Protein AF-A0AA88YN71-F1 (afdb_monomer)

Structure (mmCIF, N/CA/C/O backbone):
data_AF-A0AA88YN71-F1
#
_entry.id   AF-A0AA88YN71-F1
#
loop_
_atom_site.group_PDB
_atom_site.id
_atom_site.type_symbol
_atom_site.label_atom_id
_atom_site.label_alt_id
_atom_site.label_comp_id
_atom_site.label_asym_id
_atom_site.label_entity_id
_atom_site.label_seq_id
_atom_site.pdbx_PDB_ins_code
_atom_site.Cartn_x
_atom_site.Cartn_y
_atom_site.Cartn_z
_atom_site.occupancy
_atom_site.B_iso_or_equiv
_atom_site.auth_seq_id
_atom_site.auth_comp_id
_atom_site.auth_asym_id
_atom_site.auth_atom_id
_atom_site.pdbx_PDB_model_num
ATOM 1 N N . MET A 1 1 ? 42.965 6.278 -26.953 1.00 40.69 1 MET A N 1
ATOM 2 C CA . MET A 1 1 ? 43.711 6.513 -28.211 1.00 40.69 1 MET A CA 1
ATOM 3 C C . MET A 1 1 ? 43.474 7.948 -28.660 1.00 40.69 1 MET A C 1
ATOM 5 O O . MET A 1 1 ? 42.313 8.346 -28.667 1.00 40.69 1 MET A O 1
ATOM 9 N N . PRO A 1 2 ? 44.513 8.739 -28.978 1.00 43.62 2 PRO A N 1
ATOM 10 C CA . PRO A 1 2 ? 44.326 10.124 -29.395 1.00 43.62 2 PRO A CA 1
ATOM 11 C C . PRO A 1 2 ? 43.715 10.157 -30.803 1.00 43.62 2 PRO A C 1
ATOM 13 O O . PRO A 1 2 ? 44.256 9.577 -31.743 1.00 43.62 2 PRO A O 1
ATOM 16 N N . GLN A 1 3 ? 42.553 10.796 -30.942 1.00 52.88 3 GLN A N 1
ATOM 17 C CA . GLN A 1 3 ? 41.894 11.004 -32.230 1.00 52.88 3 GLN A CA 1
ATOM 18 C C . GLN A 1 3 ? 42.669 12.071 -33.013 1.00 52.88 3 GLN A C 1
ATOM 20 O O . GLN A 1 3 ? 42.567 13.260 -32.715 1.00 52.88 3 GLN A O 1
ATOM 25 N N . THR A 1 4 ? 43.442 11.670 -34.023 1.00 55.94 4 THR A N 1
ATOM 26 C CA . THR A 1 4 ? 43.973 12.620 -35.009 1.00 55.94 4 THR A CA 1
ATOM 27 C C . THR A 1 4 ? 42.796 13.237 -35.760 1.00 55.94 4 THR A C 1
ATOM 29 O O . THR A 1 4 ? 42.076 12.571 -36.508 1.00 55.94 4 THR A O 1
ATOM 32 N N . THR A 1 5 ? 42.550 14.519 -35.496 1.00 58.28 5 THR A N 1
ATOM 33 C CA . THR A 1 5 ? 41.437 15.272 -36.081 1.00 58.28 5 THR A CA 1
ATOM 34 C C . THR A 1 5 ? 41.618 15.400 -37.598 1.00 58.28 5 THR A C 1
ATOM 36 O O . THR A 1 5 ? 42.740 15.519 -38.091 1.00 58.28 5 THR A O 1
ATOM 39 N N . ASN A 1 6 ? 40.514 15.419 -38.359 1.00 58.78 6 ASN A N 1
ATOM 40 C CA . ASN A 1 6 ? 40.512 15.544 -39.831 1.00 58.78 6 ASN A CA 1
ATOM 41 C C . ASN A 1 6 ? 41.376 16.711 -40.361 1.00 58.78 6 ASN A C 1
ATOM 43 O O . ASN A 1 6 ? 41.852 16.673 -41.493 1.00 58.78 6 ASN A O 1
ATOM 47 N N . ARG A 1 7 ? 41.610 17.734 -39.530 1.00 60.38 7 ARG A N 1
ATOM 48 C CA . ARG A 1 7 ? 42.421 18.916 -39.837 1.00 60.38 7 ARG A CA 1
ATOM 49 C C . ARG A 1 7 ? 43.922 18.616 -39.927 1.00 60.38 7 ARG A C 1
ATOM 51 O O . ARG A 1 7 ? 44.617 19.256 -40.707 1.00 60.38 7 ARG A O 1
ATOM 58 N N . GLN A 1 8 ? 44.414 17.649 -39.155 1.00 63.59 8 GLN A N 1
ATOM 59 C CA . GLN A 1 8 ? 45.824 17.250 -39.146 1.00 63.59 8 GLN A CA 1
ATOM 60 C C . GLN A 1 8 ? 46.166 16.461 -40.417 1.00 63.59 8 GLN A C 1
ATOM 62 O O . GLN A 1 8 ? 47.118 16.788 -41.10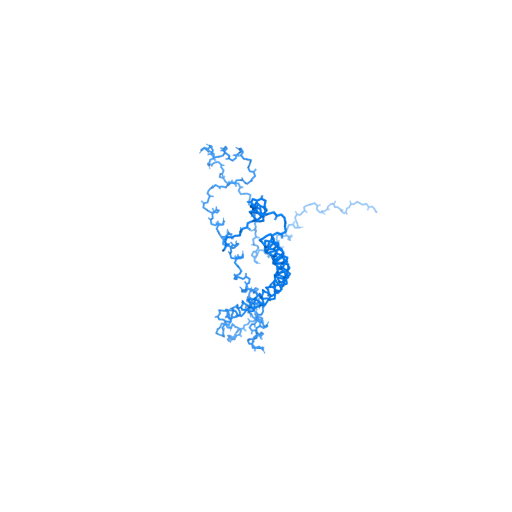7 1.00 63.59 8 GLN A O 1
ATOM 67 N N . VAL A 1 9 ? 45.276 15.556 -40.832 1.00 61.59 9 VAL A N 1
ATOM 68 C CA . VAL A 1 9 ? 45.430 14.780 -42.074 1.00 61.59 9 VAL A CA 1
ATOM 69 C C . VAL A 1 9 ? 45.328 15.654 -43.326 1.00 61.59 9 VAL A C 1
ATOM 71 O O . VAL A 1 9 ? 46.022 15.416 -44.310 1.00 61.59 9 VAL A O 1
ATOM 74 N N . GLN A 1 10 ? 44.467 16.680 -43.308 1.00 62.34 10 GLN A N 1
ATOM 75 C CA . GLN A 1 10 ? 44.412 17.663 -44.393 1.00 62.34 10 GLN A CA 1
ATOM 76 C C . GLN A 1 10 ? 45.705 18.476 -44.481 1.00 62.34 10 GLN A C 1
ATOM 78 O O . GLN A 1 10 ? 46.208 18.659 -45.583 1.00 62.34 10 GLN A O 1
ATOM 83 N N . ARG A 1 11 ? 46.273 18.911 -43.346 1.00 65.50 11 ARG A N 1
ATOM 84 C CA . ARG A 1 11 ? 47.591 19.568 -43.320 1.00 65.50 11 ARG A CA 1
ATOM 85 C C . ARG A 1 11 ? 48.682 18.665 -43.890 1.00 65.50 11 ARG A C 1
ATOM 87 O O . ARG A 1 11 ? 49.457 19.127 -44.718 1.00 65.50 11 ARG A O 1
ATOM 94 N N . ASP A 1 12 ? 48.688 17.388 -43.523 1.00 61.91 12 ASP A N 1
ATOM 95 C CA . ASP A 1 12 ? 49.682 16.431 -44.013 1.00 61.91 12 ASP A CA 1
ATOM 96 C C . ASP A 1 12 ? 49.557 16.211 -45.529 1.00 61.91 12 ASP A C 1
ATOM 98 O O . ASP A 1 12 ? 50.565 16.194 -46.222 1.00 61.91 12 ASP A O 1
ATOM 102 N N . ARG A 1 13 ? 48.336 16.162 -46.082 1.00 61.12 13 ARG A N 1
ATOM 103 C CA . ARG A 1 13 ? 48.085 16.090 -47.539 1.00 61.12 13 ARG A CA 1
ATOM 104 C C . ARG A 1 13 ? 48.665 17.281 -48.323 1.00 61.12 13 ARG A C 1
ATOM 106 O O . ARG A 1 13 ? 49.080 17.095 -49.461 1.00 61.12 13 ARG A O 1
ATOM 113 N N . PHE A 1 14 ? 48.671 18.485 -47.743 1.00 60.97 14 PHE A N 1
ATOM 114 C CA . PHE A 1 14 ? 49.170 19.707 -48.399 1.00 60.97 14 PHE A CA 1
ATOM 115 C C . PHE A 1 14 ? 50.657 19.994 -48.134 1.00 60.97 14 PHE A C 1
ATOM 117 O O . PHE A 1 14 ? 51.257 20.758 -48.882 1.00 60.97 14 PHE A O 1
ATOM 124 N N . ASN A 1 15 ? 51.255 19.371 -47.113 1.00 60.66 15 ASN A N 1
ATOM 125 C CA . ASN A 1 15 ? 52.661 19.563 -46.734 1.00 60.66 15 ASN A CA 1
ATOM 126 C C . ASN A 1 15 ? 53.591 18.421 -47.191 1.00 60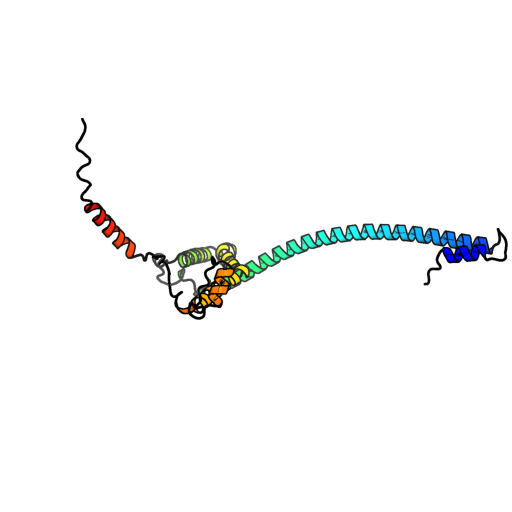.66 15 ASN A C 1
ATOM 128 O O . ASN A 1 15 ? 54.744 18.360 -46.767 1.00 60.66 15 ASN A O 1
ATOM 132 N N . CYS A 1 16 ? 53.120 17.501 -48.038 1.00 57.84 16 CYS A N 1
ATOM 133 C CA . CYS A 1 16 ? 53.959 16.429 -48.571 1.00 57.84 16 CYS A CA 1
ATOM 134 C C . CYS A 1 16 ? 54.779 16.906 -49.780 1.00 57.84 16 CYS A C 1
ATOM 136 O O . CYS A 1 16 ? 54.198 17.438 -50.723 1.00 57.84 16 CYS A O 1
ATOM 138 N N . PRO A 1 17 ? 56.098 16.638 -49.830 1.00 56.16 17 PRO A N 1
ATOM 139 C CA . PRO A 1 17 ? 56.961 17.027 -50.952 1.00 56.16 17 PRO A CA 1
ATOM 140 C C . PRO A 1 17 ? 56.729 16.198 -52.229 1.00 56.16 17 PRO A C 1
ATOM 142 O O . PRO A 1 17 ? 57.459 16.345 -53.204 1.00 56.16 17 PRO A O 1
ATOM 145 N N . ILE A 1 18 ? 55.742 15.299 -52.232 1.00 55.66 18 ILE A N 1
ATOM 146 C CA . ILE A 1 18 ? 55.483 14.346 -53.309 1.00 55.66 18 ILE A CA 1
ATOM 147 C C . ILE A 1 18 ? 54.126 14.698 -53.924 1.00 55.66 18 ILE A C 1
ATOM 149 O O . ILE A 1 18 ? 53.119 14.736 -53.217 1.00 55.66 18 ILE A O 1
ATOM 153 N N . GLY A 1 19 ? 54.123 14.987 -55.227 1.00 57.28 19 GLY A N 1
ATOM 154 C CA . GLY A 1 19 ? 53.005 15.584 -55.961 1.00 57.28 19 GLY A CA 1
ATOM 155 C C . GLY A 1 19 ? 51.671 14.809 -55.953 1.00 57.28 19 GLY A C 1
ATOM 156 O O . GLY A 1 19 ? 51.532 13.741 -55.342 1.00 57.28 19 GLY A O 1
ATOM 157 N N . PRO A 1 20 ? 50.644 15.345 -56.639 1.00 56.91 20 PRO A N 1
ATOM 158 C CA . PRO A 1 20 ? 49.342 14.690 -56.756 1.00 56.91 20 PRO A CA 1
ATOM 159 C C . PRO A 1 20 ? 49.482 13.300 -57.410 1.00 56.91 20 PRO A C 1
ATOM 161 O O . PRO A 1 20 ? 50.161 13.159 -58.420 1.00 56.91 20 PRO A O 1
ATOM 164 N N . GLY A 1 21 ? 48.846 12.270 -56.831 1.00 60.91 21 GLY A N 1
ATOM 165 C CA . GLY A 1 21 ? 48.818 10.902 -57.390 1.00 60.91 21 GLY A CA 1
ATOM 166 C C . GLY A 1 21 ? 49.797 9.885 -56.781 1.00 60.91 21 GLY A C 1
ATOM 167 O O . GLY A 1 21 ? 49.912 8.769 -57.277 1.00 60.91 21 GLY A O 1
ATOM 168 N N . THR A 1 22 ? 50.496 10.232 -55.703 1.00 68.88 22 THR A N 1
ATOM 169 C CA . THR A 1 22 ? 51.480 9.344 -55.062 1.00 68.88 22 THR A CA 1
ATOM 170 C C . THR A 1 22 ? 50.829 8.279 -54.175 1.00 68.88 22 THR A C 1
ATOM 172 O O . THR A 1 22 ? 49.752 8.487 -53.609 1.00 68.88 22 THR A O 1
ATOM 175 N N . VAL A 1 23 ? 51.510 7.139 -53.999 1.00 70.88 23 VAL A N 1
ATOM 176 C CA . VAL A 1 23 ? 51.045 6.020 -53.152 1.00 70.88 23 VAL A CA 1
ATOM 177 C C . VAL A 1 23 ? 50.689 6.503 -51.739 1.00 70.88 23 VAL A C 1
ATOM 179 O O . VAL A 1 23 ? 49.669 6.101 -51.186 1.00 70.88 23 VAL A O 1
ATOM 182 N N . TYR A 1 24 ? 51.453 7.451 -51.192 1.00 73.38 24 TYR A N 1
ATOM 183 C CA . TYR A 1 24 ?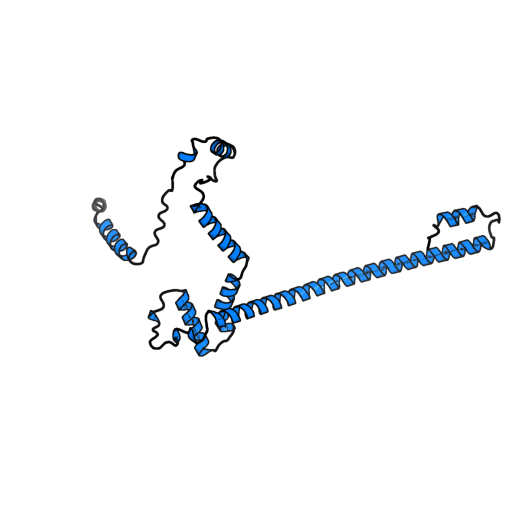 51.180 8.063 -49.891 1.00 73.38 24 TYR A CA 1
ATOM 184 C C . TYR A 1 24 ? 49.824 8.791 -49.836 1.00 73.38 24 TYR A C 1
ATOM 186 O O . TYR A 1 24 ? 49.039 8.565 -48.915 1.00 73.38 24 TYR A O 1
ATOM 194 N N . ASN A 1 25 ? 49.492 9.591 -50.855 1.00 71.31 25 ASN A N 1
ATOM 195 C CA . ASN A 1 25 ? 48.192 10.261 -50.945 1.00 71.31 25 ASN A CA 1
ATOM 196 C C . ASN A 1 25 ? 47.041 9.251 -51.081 1.00 71.31 25 ASN A C 1
ATOM 198 O O . ASN A 1 25 ? 46.009 9.411 -50.432 1.00 71.31 25 ASN A O 1
ATOM 202 N N . SER A 1 26 ? 47.238 8.158 -51.827 1.00 76.06 26 SER A N 1
ATOM 203 C CA . SER A 1 26 ? 46.237 7.085 -51.927 1.00 76.06 26 SER A CA 1
ATOM 204 C C . SER A 1 26 ? 45.997 6.367 -50.588 1.00 76.06 26 SER A C 1
ATOM 206 O O . SER A 1 26 ? 44.855 6.063 -50.241 1.00 76.06 26 SER A O 1
ATOM 208 N N . LEU A 1 27 ? 47.046 6.173 -49.778 1.00 78.88 27 LEU A N 1
ATOM 209 C CA . LEU A 1 27 ? 46.937 5.577 -48.444 1.00 78.88 27 LEU A CA 1
ATOM 210 C C . LEU A 1 27 ? 46.208 6.503 -47.462 1.00 78.88 27 LEU A C 1
ATOM 212 O O . LEU A 1 27 ? 45.353 6.042 -46.699 1.00 78.88 27 LEU A O 1
ATOM 216 N N . LEU A 1 28 ? 46.487 7.810 -47.502 1.00 80.12 28 LEU A N 1
ATOM 217 C CA . LEU A 1 28 ? 45.743 8.797 -46.715 1.00 80.12 28 LEU A CA 1
ATOM 218 C C . LEU A 1 28 ? 44.258 8.832 -47.101 1.00 80.12 28 LEU A C 1
ATOM 220 O O . LEU A 1 28 ? 43.396 8.968 -46.230 1.00 80.12 28 LEU A O 1
ATOM 224 N N . ASP A 1 29 ? 43.939 8.648 -48.376 1.00 82.00 29 ASP A N 1
ATOM 225 C CA . ASP A 1 29 ? 42.562 8.641 -48.878 1.00 82.00 29 ASP A CA 1
ATOM 226 C C . ASP A 1 29 ? 41.790 7.409 -48.426 1.00 82.00 29 ASP A C 1
ATOM 228 O O . ASP A 1 29 ? 40.662 7.531 -47.941 1.00 82.00 29 ASP A O 1
ATOM 232 N N . ILE A 1 30 ? 42.426 6.238 -48.488 1.00 85.19 30 ILE A N 1
ATOM 233 C CA . ILE A 1 30 ? 41.886 4.986 -47.947 1.00 85.19 30 ILE A CA 1
ATOM 234 C C . ILE A 1 30 ? 41.686 5.104 -46.430 1.00 85.19 30 ILE A C 1
ATOM 236 O O . ILE A 1 30 ? 40.640 4.704 -45.908 1.00 85.19 30 ILE A O 1
ATOM 240 N N . SER A 1 31 ? 42.637 5.708 -45.711 1.00 84.31 31 SER A N 1
ATOM 241 C CA . SER A 1 31 ? 42.526 5.961 -44.268 1.00 84.31 31 SER A CA 1
ATOM 242 C C . SER A 1 31 ? 41.356 6.895 -43.940 1.00 84.31 31 SER A C 1
ATOM 244 O O . SER A 1 31 ? 40.564 6.619 -43.034 1.00 84.31 31 SER A O 1
ATOM 246 N N . ASN A 1 32 ? 41.198 7.982 -44.696 1.00 84.06 32 ASN A N 1
ATOM 247 C CA . ASN A 1 32 ? 40.103 8.936 -44.527 1.00 84.06 32 ASN A CA 1
ATOM 248 C C . ASN A 1 32 ? 38.745 8.317 -44.871 1.00 84.06 32 ASN A C 1
ATOM 250 O O . ASN A 1 32 ? 37.773 8.527 -44.145 1.00 84.06 32 ASN A O 1
ATOM 254 N N . ALA A 1 33 ? 38.666 7.528 -45.944 1.00 86.06 33 ALA A N 1
ATOM 255 C CA . ALA A 1 33 ? 37.456 6.806 -46.317 1.00 86.06 33 ALA A CA 1
ATOM 256 C C . ALA A 1 33 ? 37.058 5.789 -45.237 1.00 86.06 33 ALA A C 1
ATOM 258 O O . ALA A 1 33 ? 35.894 5.740 -44.838 1.00 86.06 33 ALA A O 1
ATOM 259 N N . THR A 1 34 ? 38.023 5.037 -44.702 1.00 88.62 34 THR A N 1
ATOM 260 C CA . THR A 1 34 ? 37.795 4.079 -43.609 1.00 88.62 34 THR A CA 1
ATOM 261 C C . THR A 1 34 ? 37.330 4.783 -42.335 1.00 88.62 34 THR A C 1
ATOM 263 O O . THR A 1 34 ? 36.350 4.356 -41.726 1.00 88.62 34 THR A O 1
ATOM 266 N N . ARG A 1 35 ? 37.947 5.917 -41.969 1.00 85.25 35 ARG A N 1
ATOM 267 C CA . ARG A 1 35 ? 37.503 6.739 -40.830 1.00 85.25 35 ARG A CA 1
ATOM 268 C C . ARG A 1 35 ? 36.078 7.253 -41.005 1.00 85.25 35 ARG A C 1
ATOM 270 O O . ARG A 1 35 ? 35.283 7.132 -40.079 1.00 85.25 35 ARG A O 1
ATOM 277 N N . LYS A 1 36 ? 35.728 7.765 -42.190 1.00 85.56 36 LYS A N 1
ATOM 278 C CA . LYS A 1 36 ? 34.362 8.225 -42.492 1.00 85.56 36 LYS A CA 1
ATOM 279 C C . LYS A 1 36 ? 33.334 7.095 -42.367 1.00 85.56 36 LYS A C 1
ATOM 281 O O . LYS A 1 36 ? 32.290 7.294 -41.747 1.00 85.56 36 LYS A O 1
ATOM 286 N N . ARG A 1 37 ? 33.640 5.897 -42.881 1.00 86.06 37 ARG A N 1
ATOM 287 C CA . ARG A 1 37 ? 32.775 4.712 -42.715 1.00 86.06 37 ARG A CA 1
ATOM 288 C C . ARG A 1 37 ? 32.621 4.329 -41.242 1.00 86.06 37 ARG A C 1
ATOM 290 O O . ARG A 1 37 ? 31.502 4.121 -40.789 1.00 86.06 37 ARG A O 1
ATOM 297 N N . ALA A 1 38 ? 33.713 4.312 -40.477 1.00 90.19 38 ALA A N 1
ATOM 298 C CA . ALA A 1 38 ? 33.670 4.013 -39.046 1.00 90.19 38 ALA A CA 1
ATOM 299 C C . ALA A 1 38 ? 32.820 5.031 -38.265 1.00 90.19 38 ALA A C 1
ATOM 301 O O . ALA A 1 38 ? 32.015 4.641 -37.425 1.00 90.19 38 ALA A O 1
ATOM 302 N N . THR A 1 39 ? 32.923 6.329 -38.578 1.00 89.94 39 THR A N 1
ATOM 303 C CA . THR A 1 39 ? 32.064 7.347 -37.948 1.00 89.94 39 THR A CA 1
ATOM 304 C C . THR A 1 39 ? 30.589 7.152 -38.286 1.00 89.94 39 THR A C 1
ATOM 306 O O . THR A 1 39 ? 29.748 7.271 -37.402 1.00 89.94 39 THR A O 1
ATOM 309 N N . GLN A 1 40 ? 30.262 6.796 -39.533 1.00 90.88 40 GLN A N 1
ATOM 310 C CA . GLN A 1 40 ? 28.880 6.516 -39.938 1.00 90.88 40 GLN A CA 1
ATOM 311 C C . GLN A 1 40 ? 28.310 5.300 -39.201 1.00 90.88 40 GLN A C 1
ATOM 313 O O . GLN A 1 40 ? 27.191 5.364 -38.700 1.00 90.88 40 GLN A O 1
ATOM 318 N N . ILE A 1 41 ? 29.092 4.224 -39.073 1.00 92.75 41 ILE A N 1
ATOM 319 C CA . ILE A 1 41 ? 28.698 3.037 -38.304 1.00 92.75 41 ILE A CA 1
ATOM 320 C C . ILE A 1 41 ? 28.469 3.406 -36.834 1.00 92.75 41 ILE A C 1
ATOM 322 O O . ILE A 1 41 ? 27.434 3.052 -36.278 1.00 92.75 41 ILE A O 1
ATOM 326 N N . ASN A 1 42 ? 29.366 4.187 -36.226 1.00 93.38 42 ASN A N 1
ATOM 327 C CA . ASN A 1 42 ? 29.197 4.643 -34.846 1.00 93.38 42 ASN A CA 1
ATOM 328 C C . ASN A 1 42 ? 27.909 5.456 -34.656 1.00 93.38 42 ASN A C 1
ATOM 330 O O . ASN A 1 42 ? 27.218 5.260 -33.663 1.00 93.38 42 ASN A O 1
ATOM 334 N N . HIS A 1 43 ? 27.553 6.335 -35.597 1.00 93.50 43 HIS A N 1
ATOM 335 C CA . HIS A 1 43 ? 26.290 7.076 -35.527 1.00 93.50 43 HIS A CA 1
ATOM 336 C C . HIS A 1 43 ? 25.070 6.150 -35.595 1.00 93.50 43 HIS A C 1
ATOM 338 O O . HIS A 1 43 ? 24.161 6.285 -34.778 1.00 93.50 43 HIS A O 1
ATOM 344 N N . LEU A 1 44 ? 25.076 5.166 -36.499 1.00 94.25 44 LEU A N 1
ATOM 345 C CA . LEU A 1 44 ? 23.994 4.181 -36.596 1.00 94.25 44 LEU A CA 1
ATOM 346 C C . LEU A 1 44 ? 23.854 3.346 -35.315 1.00 94.25 44 LEU A C 1
ATOM 348 O O . LEU A 1 44 ? 22.736 3.076 -34.877 1.00 94.25 44 LEU A O 1
ATOM 352 N N . GLU A 1 45 ? 24.971 2.956 -34.701 1.00 93.62 45 GLU A N 1
ATOM 353 C CA . GLU A 1 45 ? 24.966 2.232 -33.426 1.00 93.62 45 GLU A CA 1
ATOM 354 C C . GLU A 1 45 ? 24.462 3.105 -32.272 1.00 93.62 45 GLU A C 1
ATOM 356 O O . GLU A 1 45 ? 23.650 2.653 -31.465 1.00 93.62 45 GLU A O 1
ATOM 361 N N . VAL A 1 46 ? 24.845 4.384 -32.223 1.00 95.56 46 VAL A N 1
ATOM 362 C CA . VAL A 1 46 ? 24.311 5.332 -31.234 1.00 95.56 46 VAL A CA 1
ATOM 363 C C . VAL A 1 46 ? 22.793 5.473 -31.377 1.00 95.56 46 VAL A C 1
ATOM 365 O O . VAL 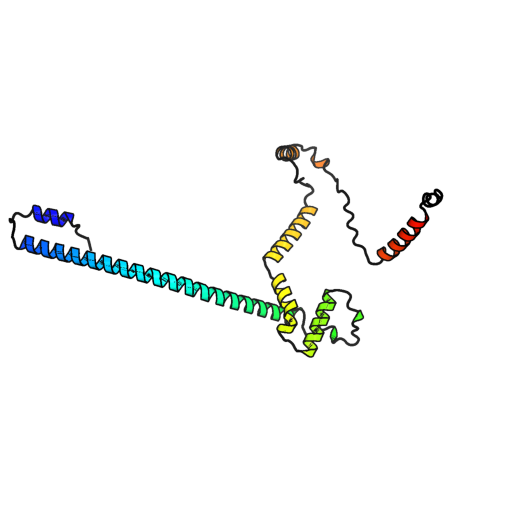A 1 46 ? 22.081 5.390 -30.375 1.00 95.56 46 VAL A O 1
ATOM 368 N N . ASP A 1 47 ? 22.272 5.603 -32.597 1.00 94.38 47 ASP A N 1
ATOM 369 C CA . ASP A 1 47 ? 20.828 5.703 -32.840 1.00 94.38 47 ASP A CA 1
ATOM 370 C C . ASP A 1 47 ? 20.078 4.425 -32.432 1.00 94.38 47 ASP A C 1
ATOM 372 O O . ASP A 1 47 ? 18.976 4.485 -31.871 1.00 94.38 47 ASP A O 1
ATOM 376 N N . ARG A 1 48 ? 20.670 3.247 -32.679 1.00 95.44 48 ARG A N 1
ATOM 377 C CA . ARG A 1 48 ? 20.133 1.956 -32.215 1.00 95.44 48 ARG A CA 1
ATOM 378 C C . ARG A 1 48 ? 20.092 1.895 -30.692 1.00 95.44 48 ARG A C 1
ATOM 380 O O . ARG A 1 48 ? 19.044 1.571 -30.132 1.00 95.44 48 ARG A O 1
ATOM 387 N N . MET A 1 49 ? 21.181 2.274 -30.028 1.00 95.31 49 MET A N 1
ATOM 388 C CA . MET A 1 49 ? 21.261 2.310 -28.567 1.00 95.31 49 MET A CA 1
ATOM 389 C C . MET A 1 49 ? 20.248 3.284 -27.962 1.00 95.31 49 MET A C 1
ATOM 391 O O . MET A 1 49 ? 19.586 2.949 -26.983 1.00 95.31 49 MET A O 1
ATOM 395 N N . GLN A 1 50 ? 20.032 4.451 -28.573 1.00 95.75 50 GLN A N 1
ATOM 396 C CA . GLN A 1 50 ? 18.998 5.389 -28.128 1.00 95.75 50 GLN A CA 1
ATOM 397 C C . GLN A 1 50 ? 17.588 4.793 -28.230 1.00 95.75 50 GLN A C 1
ATOM 399 O O . GLN A 1 50 ? 16.777 4.966 -27.318 1.00 95.75 50 GLN A O 1
ATOM 404 N N . LYS A 1 51 ? 17.274 4.080 -29.320 1.00 96.38 51 LYS A N 1
ATOM 405 C CA . LYS A 1 51 ? 15.977 3.398 -29.472 1.00 96.38 51 LYS A CA 1
ATOM 406 C C . LYS A 1 51 ? 15.799 2.295 -28.429 1.00 96.38 51 LYS A C 1
ATOM 408 O O . LYS A 1 51 ? 14.730 2.212 -27.824 1.00 96.38 51 LYS A O 1
ATOM 413 N N . LEU A 1 52 ? 16.837 1.494 -28.185 1.00 96.50 52 LEU A N 1
ATOM 414 C CA . LEU A 1 52 ? 16.822 0.456 -27.153 1.00 96.50 52 LEU A CA 1
ATOM 415 C C . LEU A 1 52 ? 16.623 1.050 -25.757 1.00 96.50 52 LEU A C 1
ATOM 417 O O . LEU A 1 52 ? 15.746 0.587 -25.030 1.00 96.50 52 LEU A O 1
ATOM 421 N N . ASN A 1 53 ? 17.336 2.126 -25.419 1.00 96.62 53 ASN A N 1
ATOM 422 C CA . ASN A 1 53 ? 17.175 2.821 -24.142 1.00 96.62 53 ASN A CA 1
ATOM 423 C C . ASN A 1 53 ? 15.743 3.335 -23.953 1.00 96.62 53 ASN A C 1
ATOM 425 O O . ASN A 1 53 ? 15.150 3.106 -22.904 1.00 96.62 53 ASN A O 1
ATOM 429 N N . LYS A 1 54 ? 15.126 3.926 -24.987 1.00 97.00 54 LYS A N 1
ATOM 430 C CA . LYS A 1 54 ? 13.715 4.359 -24.924 1.00 97.00 54 LYS A CA 1
ATOM 431 C C . LYS A 1 54 ? 12.755 3.198 -24.638 1.00 97.00 54 LYS A C 1
ATOM 433 O O . LYS A 1 54 ? 11.802 3.359 -23.875 1.00 97.00 54 LYS A O 1
ATOM 438 N N . ILE A 1 55 ? 12.984 2.030 -25.242 1.00 96.88 55 ILE A N 1
ATOM 439 C CA . ILE A 1 55 ? 12.171 0.827 -24.990 1.00 96.88 55 ILE A CA 1
ATOM 440 C C . ILE A 1 55 ? 12.406 0.311 -23.566 1.00 96.88 55 ILE A C 1
ATOM 442 O O . ILE A 1 55 ? 11.444 -0.003 -22.863 1.00 96.88 55 ILE A O 1
ATOM 446 N N . MET A 1 56 ? 13.662 0.266 -23.120 1.00 96.69 56 MET A N 1
ATOM 447 C CA . MET A 1 56 ? 14.019 -0.135 -21.760 1.00 96.69 56 MET A CA 1
ATOM 448 C C . MET A 1 56 ? 13.378 0.771 -20.712 1.00 96.69 56 MET A C 1
ATOM 450 O O . MET A 1 56 ? 12.755 0.260 -19.787 1.00 96.69 56 MET A O 1
ATOM 454 N N . GLU A 1 57 ? 13.446 2.092 -20.880 1.00 97.00 57 GLU A N 1
ATOM 455 C CA . GLU A 1 57 ? 12.803 3.054 -19.981 1.00 97.00 57 GLU A CA 1
ATOM 456 C C . GLU A 1 57 ? 11.287 2.849 -19.924 1.00 97.00 57 GLU A C 1
ATOM 458 O O . GLU A 1 57 ? 10.691 2.867 -18.846 1.00 97.00 57 GLU A O 1
ATOM 463 N N . ARG A 1 58 ? 10.639 2.614 -21.073 1.00 96.94 58 ARG A N 1
ATOM 464 C CA . ARG A 1 58 ? 9.196 2.342 -21.119 1.00 96.94 58 ARG A CA 1
ATOM 465 C C . ARG A 1 58 ? 8.841 1.066 -20.354 1.00 96.94 58 ARG A C 1
ATOM 467 O O . ARG A 1 58 ? 7.891 1.076 -19.569 1.00 96.94 58 ARG A O 1
ATOM 474 N N . ASN A 1 59 ? 9.611 -0.003 -20.546 1.00 97.25 59 ASN A N 1
ATOM 475 C CA . ASN A 1 59 ? 9.430 -1.261 -19.823 1.00 97.25 59 ASN A CA 1
ATOM 476 C C . ASN A 1 59 ? 9.706 -1.098 -18.327 1.00 97.25 59 ASN A C 1
ATOM 478 O O . ASN A 1 59 ? 8.967 -1.635 -17.506 1.00 97.25 59 ASN A O 1
ATOM 482 N N . GLN A 1 60 ? 10.728 -0.326 -17.960 1.00 96.88 60 GLN A N 1
ATOM 483 C CA . GLN A 1 60 ? 11.047 -0.029 -16.572 1.00 96.88 60 GLN A CA 1
ATOM 484 C C . GLN A 1 60 ? 9.887 0.699 -15.887 1.00 96.88 60 GLN A C 1
ATOM 486 O O . GLN A 1 60 ? 9.420 0.229 -14.853 1.00 96.88 60 GLN A O 1
ATOM 491 N N . ARG A 1 61 ? 9.344 1.762 -16.496 1.00 96.62 61 ARG A N 1
ATOM 492 C CA . ARG A 1 61 ? 8.186 2.499 -15.955 1.00 96.62 61 ARG A CA 1
ATOM 493 C C . ARG A 1 61 ? 6.959 1.603 -15.785 1.00 96.62 61 ARG A C 1
ATOM 495 O O . ARG A 1 61 ? 6.265 1.679 -14.774 1.00 96.62 61 ARG A O 1
ATOM 502 N N . TYR A 1 62 ? 6.690 0.735 -16.761 1.00 97.06 62 TYR A N 1
ATOM 503 C CA . TYR A 1 62 ? 5.580 -0.215 -16.678 1.00 97.06 62 TYR A CA 1
ATOM 504 C C . TYR A 1 62 ? 5.778 -1.236 -15.547 1.00 97.06 62 TYR A C 1
ATOM 506 O O . TYR A 1 62 ? 4.868 -1.486 -14.755 1.00 97.06 62 TYR A O 1
ATOM 514 N N . ASN A 1 63 ? 6.990 -1.776 -15.419 1.00 97.31 63 ASN A N 1
ATOM 515 C CA . ASN A 1 63 ? 7.338 -2.708 -14.352 1.00 97.31 63 ASN A CA 1
ATOM 516 C C . ASN A 1 63 ? 7.277 -2.047 -12.972 1.00 97.31 63 ASN A C 1
ATOM 518 O O . ASN A 1 63 ? 6.778 -2.657 -12.030 1.00 97.31 63 ASN A O 1
ATOM 522 N N . GLU A 1 64 ? 7.741 -0.806 -12.840 1.00 97.56 64 GLU A N 1
ATOM 523 C CA . GLU A 1 64 ? 7.624 -0.013 -11.613 1.00 97.56 64 GLU A CA 1
ATOM 524 C C . GLU A 1 64 ? 6.161 0.210 -11.235 1.00 97.56 64 GLU A C 1
ATOM 526 O O . GLU A 1 64 ? 5.791 -0.013 -10.085 1.00 97.56 64 GLU A O 1
ATOM 531 N N . TYR A 1 65 ? 5.303 0.552 -12.200 1.00 96.94 65 TYR A N 1
ATOM 532 C CA . TYR A 1 65 ? 3.866 0.689 -11.966 1.00 96.94 65 TYR A CA 1
ATOM 533 C C . TYR A 1 65 ? 3.244 -0.606 -11.418 1.00 96.94 65 TYR A C 1
ATOM 535 O O . TYR A 1 65 ? 2.547 -0.579 -10.399 1.00 96.94 65 TYR A O 1
ATOM 543 N N . ILE A 1 66 ? 3.528 -1.754 -12.043 1.00 97.06 66 ILE A N 1
ATOM 544 C CA . ILE A 1 66 ? 3.027 -3.053 -11.567 1.00 97.06 66 ILE A CA 1
ATOM 545 C C . ILE A 1 66 ? 3.571 -3.362 -10.172 1.00 97.06 66 ILE A C 1
ATOM 547 O O . ILE A 1 66 ? 2.800 -3.724 -9.280 1.00 97.06 66 ILE A O 1
ATOM 551 N N . ARG A 1 67 ? 4.883 -3.207 -9.965 1.00 96.94 67 ARG A N 1
ATOM 552 C CA . ARG A 1 67 ? 5.537 -3.471 -8.677 1.00 96.94 67 ARG A CA 1
ATOM 553 C C . ARG A 1 67 ? 4.944 -2.613 -7.569 1.00 96.94 67 ARG A C 1
ATOM 555 O O . ARG A 1 67 ? 4.620 -3.152 -6.517 1.00 96.94 67 ARG A O 1
ATOM 562 N N . ASN A 1 68 ? 4.732 -1.323 -7.815 1.00 97.12 68 ASN A N 1
ATOM 563 C CA . ASN A 1 68 ? 4.121 -0.413 -6.850 1.00 97.12 68 ASN A CA 1
ATOM 564 C C . ASN A 1 68 ? 2.687 -0.832 -6.524 1.00 97.12 68 ASN A C 1
ATOM 566 O O . ASN A 1 68 ? 2.327 -0.914 -5.354 1.00 97.12 68 ASN A O 1
ATOM 570 N N . ARG A 1 69 ? 1.891 -1.217 -7.527 1.00 96.75 69 ARG A N 1
ATOM 571 C CA . ARG A 1 69 ? 0.521 -1.698 -7.303 1.00 96.75 69 ARG A CA 1
ATOM 572 C C . ARG A 1 69 ? 0.476 -2.985 -6.475 1.00 96.75 69 ARG A C 1
ATOM 574 O O . ARG A 1 69 ? -0.383 -3.134 -5.603 1.00 96.75 69 ARG A O 1
ATOM 581 N N . VAL A 1 70 ? 1.387 -3.922 -6.740 1.00 97.06 70 VAL A N 1
ATOM 582 C CA . VAL A 1 70 ? 1.523 -5.153 -5.948 1.00 97.06 70 VAL A CA 1
ATOM 583 C C . VAL A 1 70 ? 1.956 -4.811 -4.525 1.00 97.06 70 VAL A C 1
ATOM 585 O O . VAL A 1 70 ? 1.313 -5.262 -3.579 1.00 97.06 70 VAL A O 1
ATOM 588 N N . LYS A 1 71 ? 2.972 -3.956 -4.374 1.00 97.19 71 LYS A N 1
ATOM 589 C CA . LYS A 1 71 ? 3.481 -3.491 -3.083 1.00 97.19 71 LYS A CA 1
ATOM 590 C C . LYS A 1 71 ? 2.372 -2.856 -2.244 1.00 97.19 71 LYS A C 1
ATOM 592 O O . LYS A 1 71 ? 2.112 -3.339 -1.147 1.00 97.19 71 LYS A O 1
ATOM 597 N N . GLU A 1 72 ? 1.622 -1.900 -2.787 1.00 95.94 72 GLU A N 1
ATOM 598 C CA . GLU A 1 72 ? 0.490 -1.270 -2.096 1.00 95.94 72 GLU A CA 1
ATOM 599 C C . GLU A 1 72 ? -0.566 -2.287 -1.643 1.00 95.94 72 GLU A C 1
ATOM 601 O O . GLU A 1 72 ? -1.091 -2.202 -0.531 1.00 95.94 72 GLU A O 1
ATOM 606 N N . LYS A 1 73 ? -0.898 -3.270 -2.492 1.00 96.38 73 LYS A N 1
ATOM 607 C CA . LYS A 1 73 ? -1.862 -4.322 -2.139 1.00 96.38 73 LYS A CA 1
ATOM 608 C C . LYS A 1 73 ? -1.334 -5.192 -0.997 1.00 96.38 73 LYS A C 1
ATOM 610 O O . LYS A 1 73 ? -2.088 -5.509 -0.075 1.00 96.38 73 LYS A O 1
ATOM 615 N N . THR A 1 74 ? -0.056 -5.563 -1.045 1.00 96.00 74 THR A N 1
ATOM 616 C CA . 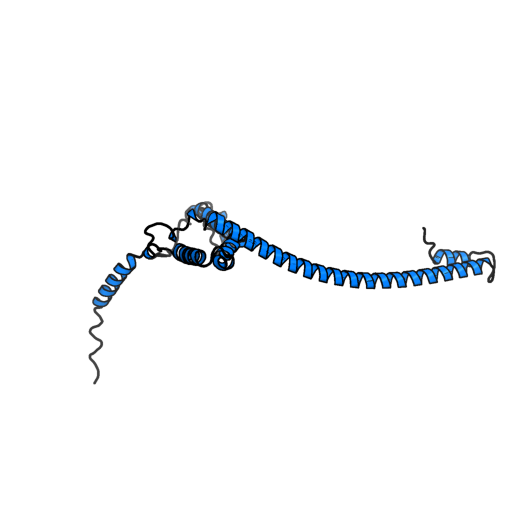THR A 1 74 ? 0.583 -6.358 0.012 1.00 96.00 74 THR A CA 1
ATOM 617 C C . THR A 1 74 ? 0.693 -5.584 1.321 1.00 96.00 74 THR A C 1
ATOM 619 O O . THR A 1 74 ? 0.356 -6.129 2.367 1.00 96.00 74 THR A O 1
ATOM 622 N N . GLU A 1 75 ? 1.055 -4.302 1.275 1.00 94.75 75 GLU A N 1
ATOM 623 C CA . GLU A 1 75 ? 1.142 -3.425 2.444 1.00 94.75 75 GLU A CA 1
ATOM 624 C C . GLU A 1 75 ? -0.223 -3.246 3.107 1.00 94.75 75 GLU A C 1
ATOM 626 O O . GLU A 1 75 ? -0.333 -3.417 4.321 1.00 94.75 75 GLU A O 1
ATOM 631 N N . LYS A 1 76 ? -1.281 -3.002 2.320 1.00 92.50 76 LYS A N 1
ATOM 632 C CA . LYS A 1 76 ? -2.663 -2.936 2.826 1.00 92.50 76 LYS A CA 1
ATOM 633 C C . LYS A 1 76 ? -3.078 -4.247 3.491 1.00 92.50 76 LYS A C 1
ATOM 635 O O . LYS A 1 76 ? -3.564 -4.233 4.618 1.00 92.50 76 LYS A O 1
ATOM 640 N N . SER A 1 77 ? -2.830 -5.386 2.841 1.00 93.88 77 SER A N 1
ATOM 641 C CA . SER A 1 77 ? -3.150 -6.702 3.411 1.00 93.88 77 SER A CA 1
ATOM 642 C C . SER A 1 77 ? -2.381 -6.975 4.707 1.00 93.88 77 SER A C 1
ATOM 644 O O . SER A 1 77 ? -2.931 -7.519 5.663 1.00 93.88 77 SER A O 1
ATOM 646 N N . LEU A 1 78 ? -1.107 -6.589 4.760 1.00 94.94 78 LEU A N 1
ATOM 647 C CA . LEU A 1 78 ? -0.258 -6.751 5.934 1.00 94.94 78 LEU A CA 1
ATOM 648 C C . LEU A 1 78 ? -0.719 -5.837 7.077 1.00 94.94 78 LEU A C 1
ATOM 650 O O . LEU A 1 78 ? -0.764 -6.263 8.231 1.00 94.94 78 LEU A O 1
ATOM 654 N N . GLN A 1 79 ? -1.119 -4.604 6.766 1.00 93.12 79 GLN A N 1
ATOM 655 C CA . GLN A 1 79 ? -1.693 -3.671 7.731 1.00 93.12 79 GLN A CA 1
ATOM 656 C C . GLN A 1 79 ? -3.012 -4.199 8.312 1.00 93.12 79 GLN A C 1
ATOM 658 O O . GLN A 1 79 ? -3.204 -4.145 9.527 1.00 93.12 79 GLN A O 1
ATOM 663 N N . GLU A 1 80 ? -3.889 -4.755 7.472 1.00 92.62 80 GLU A N 1
ATOM 664 C CA . GLU A 1 80 ? -5.129 -5.408 7.903 1.00 92.62 80 GLU A CA 1
ATOM 665 C C . GLU A 1 80 ? -4.861 -6.607 8.816 1.00 92.62 80 GLU A C 1
ATOM 667 O O . GLU A 1 80 ? -5.501 -6.726 9.859 1.00 92.62 80 GLU A O 1
ATOM 672 N N . LEU A 1 81 ? -3.891 -7.463 8.475 1.00 93.19 81 LEU A N 1
ATOM 673 C CA . LEU A 1 81 ? -3.512 -8.616 9.300 1.00 93.19 81 LEU A CA 1
ATOM 674 C C . LEU A 1 81 ? -2.941 -8.195 10.656 1.00 93.19 81 LEU A C 1
ATOM 676 O O . LEU A 1 81 ? -3.370 -8.710 11.686 1.00 93.19 81 LEU A O 1
ATOM 680 N N . LYS A 1 82 ? -2.030 -7.216 10.682 1.00 93.25 82 LYS A N 1
ATOM 681 C CA . LYS A 1 82 ? -1.488 -6.672 11.938 1.00 93.25 82 LYS A CA 1
ATOM 682 C C . LYS A 1 82 ? -2.584 -6.056 12.804 1.00 93.25 82 LYS A C 1
ATOM 684 O O . LYS A 1 82 ? -2.599 -6.249 14.017 1.00 93.25 82 LYS A O 1
ATOM 689 N N . ALA A 1 83 ? -3.503 -5.308 12.197 1.00 91.56 83 ALA A N 1
ATOM 690 C CA . ALA A 1 83 ? -4.633 -4.725 12.909 1.00 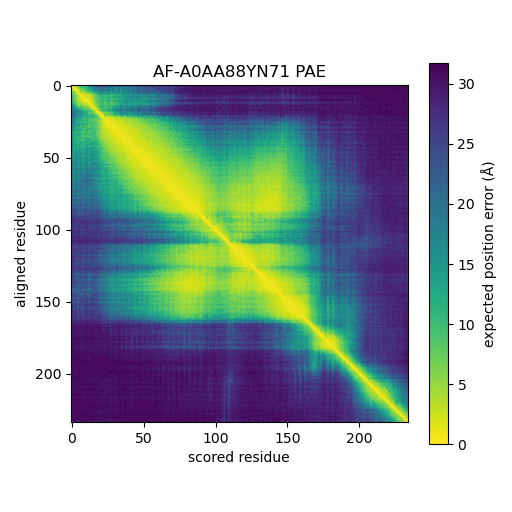91.56 83 ALA A CA 1
ATOM 691 C C . ALA A 1 83 ? -5.577 -5.806 13.454 1.00 91.56 83 ALA A C 1
ATOM 693 O O . ALA A 1 83 ? -6.006 -5.706 14.599 1.00 91.56 83 ALA A O 1
ATOM 694 N N . PHE A 1 84 ? -5.849 -6.854 12.676 1.00 92.69 84 PHE A N 1
ATOM 695 C CA . PHE A 1 84 ? -6.646 -7.998 13.111 1.00 92.69 84 PHE A CA 1
ATOM 696 C C . PHE A 1 84 ? -6.015 -8.714 14.307 1.00 92.69 84 PHE A C 1
ATOM 698 O O . PHE A 1 84 ? -6.680 -8.892 15.324 1.00 92.69 84 PHE A O 1
ATOM 705 N N . GLN A 1 85 ? -4.718 -9.022 14.236 1.00 91.69 85 GLN A N 1
ATOM 706 C CA . GLN A 1 85 ? -3.982 -9.639 15.339 1.00 91.69 85 GLN A CA 1
ATOM 707 C C . GLN A 1 85 ? -4.042 -8.787 16.616 1.00 91.69 85 GLN A C 1
ATOM 709 O O . GLN A 1 85 ? -4.277 -9.314 17.700 1.00 91.69 85 GLN A O 1
ATOM 714 N N . LYS A 1 86 ? -3.897 -7.459 16.500 1.00 90.94 86 LYS A N 1
ATOM 715 C CA . LYS A 1 86 ? -4.052 -6.545 17.644 1.00 90.94 86 LYS A CA 1
ATOM 716 C C . LYS A 1 86 ? -5.463 -6.571 18.227 1.00 90.94 86 LYS A C 1
ATOM 718 O O . LYS A 1 86 ? -5.610 -6.609 19.441 1.00 90.94 86 LYS A O 1
ATOM 723 N N . VAL A 1 87 ? -6.496 -6.554 17.384 1.00 89.62 87 VAL A N 1
ATOM 724 C CA . VAL A 1 87 ? -7.899 -6.596 17.832 1.00 89.62 87 VAL A CA 1
ATOM 725 C C . VAL A 1 87 ? -8.183 -7.883 18.611 1.00 89.62 87 VAL A C 1
ATOM 727 O O . VAL A 1 87 ? -8.786 -7.812 19.679 1.00 89.62 87 VAL A O 1
ATOM 730 N N . LEU A 1 88 ? -7.698 -9.030 18.128 1.00 88.38 88 LEU A N 1
ATOM 731 C CA . LEU A 1 88 ? -7.835 -10.309 18.828 1.00 88.38 88 LEU A CA 1
ATOM 732 C C . LEU A 1 88 ? -7.081 -10.320 20.163 1.00 88.38 88 LEU A C 1
ATOM 734 O O . LEU A 1 88 ? -7.649 -10.684 21.186 1.00 88.38 88 LEU A O 1
ATOM 738 N N . ASN A 1 89 ? -5.823 -9.875 20.169 1.00 86.94 89 ASN A N 1
ATOM 739 C CA . ASN A 1 89 ? -4.967 -9.962 21.352 1.00 86.94 89 ASN A CA 1
ATOM 740 C C . ASN A 1 89 ? -5.317 -8.942 22.448 1.00 86.94 89 ASN A C 1
ATOM 742 O O . ASN A 1 89 ? -5.101 -9.219 23.626 1.00 86.94 89 ASN A O 1
ATOM 746 N N . GLU A 1 90 ? -5.805 -7.757 22.084 1.00 84.50 90 GLU A N 1
ATOM 747 C CA . GLU A 1 90 ? -6.082 -6.678 23.041 1.00 84.50 90 GLU A CA 1
ATOM 748 C C . GLU A 1 90 ? -7.564 -6.626 23.438 1.00 84.50 90 GLU A C 1
ATOM 750 O O . GLU A 1 90 ? -7.885 -6.550 24.621 1.00 84.50 90 GLU A O 1
ATOM 755 N N . GLU A 1 91 ? -8.477 -6.642 22.460 1.00 77.69 91 GLU A N 1
ATOM 756 C CA . GLU A 1 91 ? -9.888 -6.289 22.681 1.00 77.69 91 GLU A CA 1
ATOM 757 C C . GLU A 1 91 ? -10.818 -7.517 22.764 1.00 77.69 91 GLU A C 1
ATOM 759 O O . GLU A 1 91 ? -11.816 -7.470 23.487 1.00 77.69 91 GLU A O 1
ATOM 764 N N . TYR A 1 92 ? -10.490 -8.614 22.068 1.00 79.81 92 TYR A N 1
ATOM 765 C CA . TYR A 1 92 ? -11.355 -9.798 21.910 1.00 79.81 92 TYR A CA 1
ATOM 766 C C . TYR A 1 92 ? -10.649 -11.122 22.248 1.00 79.81 92 TYR A C 1
ATOM 768 O O . TYR A 1 92 ? -10.797 -12.116 21.536 1.00 79.81 92 TYR A O 1
ATOM 776 N N . LYS A 1 93 ? -9.904 -11.153 23.357 1.00 78.69 93 LYS A N 1
ATOM 777 C CA . LYS A 1 93 ? -9.510 -12.416 24.001 1.00 78.69 93 LYS A CA 1
ATOM 778 C C . LYS A 1 93 ? -10.742 -13.103 24.575 1.00 78.69 93 LYS A C 1
ATOM 780 O O . LYS A 1 93 ? -11.617 -12.399 25.067 1.00 78.69 93 LYS A O 1
ATOM 785 N N . VAL A 1 94 ? -10.786 -14.437 24.539 1.00 71.00 94 VAL A N 1
ATOM 786 C CA . VAL A 1 94 ? -11.911 -15.255 25.045 1.00 71.00 94 VAL A CA 1
ATOM 787 C C . VAL A 1 94 ? -12.291 -14.855 26.474 1.00 71.00 94 VAL A C 1
ATOM 789 O O . VAL A 1 94 ? -13.461 -14.613 26.747 1.00 71.00 94 VAL A O 1
ATOM 792 N N . ASP A 1 95 ? -11.292 -14.633 27.326 1.00 73.75 95 ASP A N 1
ATOM 793 C CA . ASP A 1 95 ? -11.465 -14.222 28.727 1.00 73.75 95 ASP A CA 1
ATOM 794 C C . ASP A 1 95 ? -12.172 -12.866 28.891 1.00 73.75 95 ASP A C 1
ATOM 796 O O . ASP A 1 95 ? -12.734 -12.567 29.936 1.00 73.75 95 ASP A O 1
ATOM 800 N N . ASN A 1 96 ? -12.157 -12.029 27.851 1.00 75.00 96 ASN A N 1
ATOM 801 C CA . ASN A 1 96 ? -12.735 -10.692 27.878 1.00 75.00 96 ASN A CA 1
ATOM 802 C C . ASN A 1 96 ? -14.172 -10.649 27.320 1.00 75.00 96 ASN A C 1
ATOM 804 O O . ASN A 1 96 ? -14.728 -9.547 27.216 1.00 75.00 96 ASN A O 1
ATOM 808 N N . PHE A 1 97 ? -14.763 -11.778 26.907 1.00 79.25 97 PHE A N 1
ATOM 809 C CA . PHE A 1 97 ? -16.125 -11.820 26.363 1.00 79.25 97 PHE A CA 1
ATOM 810 C C . PHE A 1 97 ? -17.150 -11.666 27.483 1.00 79.25 97 PHE A C 1
ATOM 812 O O . PHE A 1 97 ? -17.548 -12.634 28.127 1.00 79.25 97 PHE A O 1
ATOM 819 N N . LYS A 1 98 ? -17.656 -10.443 27.652 1.00 74.06 98 LYS A N 1
ATOM 820 C CA . LYS A 1 98 ? -18.702 -10.150 28.644 1.00 74.06 98 LYS A CA 1
ATOM 821 C C . LYS A 1 98 ? -20.002 -10.894 28.359 1.00 74.06 98 LYS A C 1
ATOM 823 O O . LYS A 1 98 ? -20.779 -11.167 29.260 1.00 74.06 98 LYS A O 1
ATOM 828 N N . THR A 1 99 ? -20.237 -11.228 27.094 1.00 72.56 99 THR A N 1
ATOM 829 C CA . THR A 1 99 ? -21.387 -12.032 26.662 1.00 72.56 99 THR A CA 1
ATOM 830 C C . THR A 1 99 ? -21.386 -13.467 27.170 1.00 72.56 99 THR A C 1
ATOM 832 O O . THR A 1 99 ? -22.449 -14.078 27.197 1.00 72.56 99 THR A O 1
ATOM 835 N N . MET A 1 100 ? -20.226 -13.996 27.563 1.00 74.06 100 MET A N 1
ATOM 836 C CA . MET A 1 100 ? -20.078 -15.356 28.083 1.00 74.06 100 MET A CA 1
ATOM 837 C C . MET A 1 100 ? -20.124 -15.403 29.619 1.00 74.06 100 MET A C 1
ATOM 839 O O . MET A 1 100 ? -20.101 -16.488 30.196 1.00 74.06 100 MET A O 1
ATOM 843 N N . GLU A 1 101 ? -20.188 -14.248 30.290 1.00 80.69 101 GLU A N 1
ATOM 844 C CA . GLU A 1 101 ? -20.299 -14.166 31.748 1.00 80.69 101 GLU A CA 1
ATOM 845 C C . GLU A 1 101 ? -21.696 -14.624 32.210 1.00 80.69 101 GLU A C 1
ATOM 847 O O . GLU A 1 101 ? -22.728 -14.244 31.643 1.00 80.69 101 GLU A O 1
ATOM 852 N N . LEU A 1 102 ? -21.741 -15.439 33.269 1.00 77.75 102 LEU A N 1
ATOM 853 C CA . LEU A 1 102 ? -22.994 -15.897 33.874 1.00 77.75 102 LEU A CA 1
ATOM 854 C C . LEU A 1 102 ? -23.823 -14.700 34.368 1.00 77.75 102 LEU A C 1
ATOM 856 O O . LEU A 1 102 ? -23.343 -13.872 35.138 1.00 77.75 102 LEU A O 1
ATOM 860 N N . GLY A 1 103 ? -25.087 -14.625 33.941 1.00 76.88 103 GLY A N 1
ATOM 861 C CA . GLY A 1 103 ? -26.007 -13.548 34.327 1.00 76.88 103 GLY A CA 1
ATOM 862 C C . GLY A 1 103 ? -25.938 -12.288 33.457 1.00 76.88 103 GLY A C 1
ATOM 863 O O . GLY A 1 103 ? -26.573 -11.286 33.793 1.00 76.88 103 GLY A O 1
ATOM 864 N N . PHE A 1 104 ? -25.219 -12.315 32.329 1.00 77.19 104 PHE A N 1
ATOM 865 C CA . PHE A 1 104 ? -25.177 -11.185 31.405 1.00 77.19 104 PHE A CA 1
ATOM 866 C C . PHE A 1 104 ? -26.575 -10.841 30.854 1.00 77.19 104 PHE A C 1
ATOM 868 O O . PHE A 1 104 ? -27.199 -11.631 30.142 1.00 77.19 104 PHE A O 1
ATOM 875 N N . LYS A 1 105 ? -27.052 -9.619 31.128 1.00 76.31 105 LYS A N 1
ATOM 876 C CA . LYS A 1 105 ? -28.266 -9.058 30.514 1.00 76.31 105 LYS A CA 1
ATOM 877 C C . LYS A 1 105 ? -27.914 -7.997 29.480 1.00 76.31 105 LYS A C 1
ATOM 879 O O . LYS A 1 105 ? -27.061 -7.135 29.689 1.00 76.31 105 LYS A O 1
ATOM 884 N N . ARG A 1 106 ? -28.645 -8.005 28.366 1.00 71.31 106 ARG A N 1
ATOM 885 C CA . ARG A 1 106 ? -28.461 -7.055 27.254 1.00 71.31 106 ARG A CA 1
ATOM 886 C C . ARG A 1 106 ? -28.758 -5.598 27.642 1.00 71.31 106 ARG A C 1
ATOM 888 O O . ARG A 1 106 ? -28.310 -4.682 26.961 1.00 71.31 106 ARG A O 1
ATOM 895 N N . GLU A 1 107 ? -29.467 -5.400 28.746 1.00 73.12 107 GLU A N 1
ATOM 896 C CA . GLU A 1 107 ? -29.821 -4.102 29.328 1.00 73.12 107 GLU A CA 1
ATOM 897 C C . GLU A 1 107 ? -28.610 -3.347 29.896 1.00 73.12 107 GLU A C 1
ATOM 899 O O . GLU A 1 107 ? -28.628 -2.124 29.937 1.00 73.12 107 GLU A O 1
ATOM 904 N N . TYR A 1 108 ? -27.503 -4.022 30.232 1.00 67.31 108 TYR A N 1
ATOM 905 C CA . TYR A 1 108 ? -26.282 -3.368 30.735 1.00 67.31 108 TYR A CA 1
ATOM 906 C C . TYR A 1 108 ? -25.485 -2.609 29.651 1.00 67.31 108 TYR A C 1
ATOM 908 O O . TYR A 1 108 ? -24.388 -2.090 29.887 1.00 67.31 108 TYR A O 1
ATOM 916 N N . VAL A 1 109 ? -26.015 -2.528 28.430 1.00 66.06 109 VAL A N 1
ATOM 917 C CA . VAL A 1 109 ? -25.398 -1.830 27.302 1.00 66.06 109 VAL A CA 1
ATOM 918 C C . VAL A 1 109 ? -25.698 -0.329 27.385 1.00 66.06 109 VAL A C 1
ATOM 920 O O . VAL A 1 109 ? -26.596 0.187 26.735 1.00 66.06 109 VAL A O 1
ATOM 923 N N . MET A 1 110 ? -24.895 0.387 28.174 1.00 71.19 110 MET A N 1
ATOM 924 C CA . MET A 1 110 ? -25.075 1.830 28.408 1.00 71.19 110 MET A CA 1
ATOM 925 C C . MET A 1 110 ? -24.400 2.734 27.364 1.00 71.19 110 MET A C 1
ATOM 927 O O . MET A 1 110 ? -24.693 3.922 27.291 1.00 71.19 110 MET A O 1
ATOM 931 N N . THR A 1 111 ? -23.468 2.212 26.552 1.00 82.00 111 THR A N 1
ATOM 932 C CA . THR A 1 111 ? -22.688 3.042 25.617 1.00 82.00 111 THR A CA 1
ATOM 933 C C . THR A 1 111 ? -22.694 2.489 24.189 1.00 82.00 111 THR A C 1
ATOM 935 O O . THR A 1 111 ? -22.662 1.270 23.985 1.00 82.00 111 THR A O 1
ATOM 938 N N . PRO A 1 112 ? -22.598 3.352 23.158 1.00 82.00 112 PRO A N 1
ATOM 939 C CA . PRO A 1 112 ? -22.461 2.907 21.767 1.00 82.00 112 PRO A CA 1
ATOM 940 C C . PRO A 1 112 ? -21.250 1.989 21.525 1.00 82.00 112 PRO A C 1
ATOM 942 O O . PRO A 1 112 ? -21.234 1.188 20.586 1.00 82.00 112 PRO A O 1
ATOM 945 N N . ARG A 1 113 ? -20.211 2.100 22.365 1.00 80.38 113 ARG A N 1
ATOM 946 C CA . ARG A 1 113 ? -19.013 1.253 22.315 1.00 80.38 113 ARG A CA 1
ATOM 947 C C . ARG A 1 113 ? -19.310 -0.164 22.802 1.00 80.38 113 ARG A C 1
ATOM 949 O O . ARG A 1 113 ? -18.920 -1.116 22.129 1.00 80.38 113 ARG A O 1
ATOM 956 N N . THR A 1 114 ? -20.002 -0.308 23.931 1.00 80.94 114 THR A N 1
ATOM 957 C CA . THR A 1 114 ? -20.368 -1.623 24.476 1.00 80.94 114 THR A CA 1
ATOM 958 C C . THR A 1 114 ? -21.391 -2.333 23.592 1.00 80.94 114 THR A C 1
ATOM 960 O O . THR A 1 114 ? -21.236 -3.526 23.346 1.00 80.94 114 THR A O 1
ATOM 963 N N . ALA A 1 115 ? -22.340 -1.604 22.994 1.00 82.88 115 ALA A N 1
ATOM 964 C CA . ALA A 1 115 ? -23.315 -2.167 22.051 1.00 82.88 115 ALA A CA 1
ATOM 965 C C . ALA A 1 115 ? -22.649 -2.801 20.823 1.00 82.88 115 ALA A C 1
ATOM 967 O O . ALA A 1 115 ? -23.005 -3.891 20.372 1.00 82.88 115 ALA A O 1
ATOM 968 N N . ARG A 1 116 ? -21.646 -2.108 20.279 1.00 84.50 116 ARG A N 1
ATOM 969 C CA . ARG A 1 116 ? -20.877 -2.572 19.124 1.00 84.50 116 ARG A CA 1
ATOM 970 C C . ARG A 1 116 ? -20.050 -3.805 19.452 1.00 84.50 116 ARG A C 1
ATOM 972 O O . ARG A 1 116 ? -20.058 -4.753 18.673 1.00 84.50 116 ARG A O 1
ATOM 979 N N . ARG A 1 117 ? -19.383 -3.782 20.608 1.00 83.38 117 ARG A N 1
ATOM 980 C CA . ARG A 1 117 ? -18.617 -4.915 21.121 1.00 83.38 117 ARG A CA 1
ATOM 981 C C . ARG A 1 117 ? -19.508 -6.148 21.258 1.00 83.38 117 ARG A C 1
ATOM 983 O O . ARG A 1 117 ? -19.193 -7.173 20.675 1.00 83.38 117 ARG A O 1
ATOM 990 N N . PHE A 1 118 ? -20.676 -6.009 21.884 1.00 83.44 118 PHE A N 1
ATOM 991 C CA . PHE A 1 118 ? -21.666 -7.083 22.012 1.00 83.44 118 PHE A CA 1
ATOM 992 C C . PHE A 1 118 ? -22.096 -7.662 20.654 1.00 83.44 118 PHE A C 1
ATOM 994 O O . PHE A 1 118 ? -22.119 -8.876 20.457 1.00 83.44 118 PHE A O 1
ATOM 1001 N N . LYS A 1 119 ? -22.404 -6.799 19.677 1.00 85.88 119 LYS A N 1
ATOM 1002 C CA . LYS A 1 119 ? -22.791 -7.229 18.322 1.00 85.88 119 LYS A CA 1
ATOM 1003 C C . LYS A 1 119 ? -21.682 -8.016 17.610 1.00 85.88 119 LYS A C 1
AT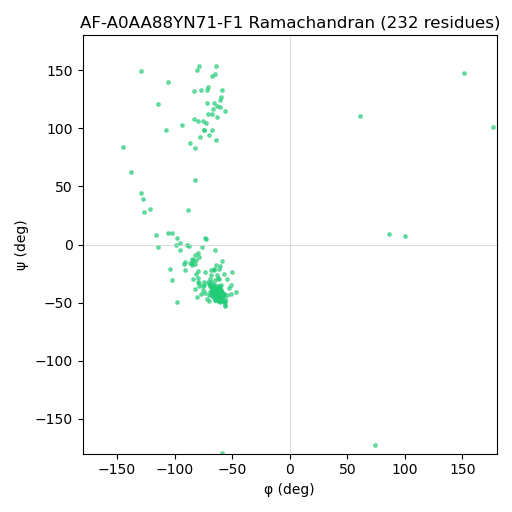OM 1005 O O . LYS A 1 119 ? -21.966 -8.839 16.744 1.00 85.88 119 LYS A O 1
ATOM 1010 N N . LEU A 1 120 ? -20.425 -7.730 17.932 1.00 87.25 120 LEU A N 1
ATOM 1011 C CA . LEU A 1 120 ? -19.282 -8.468 17.409 1.00 87.25 120 LEU A CA 1
ATOM 1012 C C . LEU A 1 120 ? -19.064 -9.772 18.161 1.00 87.25 120 LEU A C 1
ATOM 1014 O O . LEU A 1 120 ? -18.913 -10.792 17.506 1.00 87.25 120 LEU A O 1
ATOM 1018 N N . GLU A 1 121 ? -19.119 -9.758 19.491 1.00 85.75 121 GLU A N 1
ATOM 1019 C CA . GLU A 1 121 ? -18.986 -10.964 20.314 1.00 85.75 121 GLU A CA 1
ATOM 1020 C C . GLU A 1 121 ? -20.030 -12.021 19.928 1.00 85.75 121 GLU A C 1
ATOM 1022 O O . GLU A 1 121 ? -19.675 -13.153 19.617 1.00 85.75 121 GLU A O 1
ATOM 1027 N N . THR A 1 122 ? -21.300 -11.624 19.808 1.00 83.56 122 THR A N 1
ATOM 1028 C CA . THR A 1 122 ? -22.386 -12.502 19.331 1.00 83.56 122 THR A CA 1
ATOM 1029 C C . THR A 1 122 ? -22.133 -13.054 17.928 1.00 83.56 122 THR A C 1
ATOM 1031 O O . THR A 1 122 ? -22.324 -14.239 17.673 1.00 83.56 122 THR A O 1
ATOM 1034 N N . ARG A 1 123 ? -21.653 -12.225 16.994 1.00 85.12 123 ARG A N 1
ATOM 1035 C CA . ARG A 1 123 ? -21.308 -12.689 15.642 1.00 85.12 123 ARG A CA 1
ATOM 1036 C C . ARG A 1 123 ? -20.165 -13.702 15.669 1.00 85.12 123 ARG A C 1
ATOM 1038 O O . ARG A 1 123 ? -20.226 -14.693 14.947 1.00 85.12 123 ARG A O 1
ATOM 1045 N N . VAL A 1 124 ? -19.137 -13.450 16.471 1.00 85.56 124 VAL A N 1
ATOM 1046 C CA . VAL A 1 124 ? -17.971 -14.332 16.615 1.00 85.56 124 VAL A CA 1
ATOM 1047 C C . VAL A 1 124 ? -18.374 -15.657 17.242 1.00 85.56 124 VAL A C 1
ATOM 1049 O O . VAL A 1 124 ? -17.931 -16.697 16.775 1.00 85.56 124 VAL A O 1
ATOM 1052 N N . TYR A 1 125 ? -19.275 -15.634 18.222 1.00 81.94 125 TYR A N 1
ATOM 1053 C CA . TYR A 1 125 ? -19.825 -16.849 18.813 1.00 81.94 125 TYR A CA 1
ATOM 1054 C C . TYR A 1 125 ? -20.485 -17.755 17.759 1.00 81.94 125 TYR A C 1
ATOM 1056 O O . TYR A 1 125 ? -20.233 -18.954 17.733 1.00 81.94 125 TYR A O 1
ATOM 1064 N N . HIS A 1 126 ? -21.269 -17.186 16.835 1.00 82.69 126 HIS A N 1
ATOM 1065 C CA . HIS A 1 126 ? -21.974 -17.973 15.813 1.00 82.69 126 HIS A CA 1
ATOM 1066 C C . HIS A 1 126 ? -21.144 -18.325 14.570 1.00 82.69 126 HIS A C 1
ATOM 1068 O O . HIS A 1 126 ? -21.424 -19.328 13.922 1.00 82.69 126 HIS A O 1
ATOM 1074 N N . SER A 1 127 ? -20.174 -17.492 14.186 1.00 81.56 127 SER A N 1
ATOM 1075 C CA . SER A 1 127 ? -19.425 -17.641 12.920 1.00 81.56 127 SER A CA 1
ATOM 1076 C C . SER A 1 127 ? -17.938 -17.959 13.095 1.00 81.56 127 SER A C 1
ATOM 1078 O O . SER A 1 127 ? -17.230 -18.151 12.108 1.00 81.56 127 SER A O 1
ATOM 1080 N N . GLY A 1 128 ? -17.455 -18.020 14.336 1.00 81.44 128 GLY A N 1
ATOM 1081 C CA . GLY A 1 128 ? -16.038 -18.145 14.656 1.00 81.44 128 GLY A CA 1
ATOM 1082 C C . GLY A 1 128 ? -15.250 -16.847 14.443 1.00 81.44 128 GLY A C 1
ATOM 1083 O O . GLY A 1 128 ? -15.792 -15.771 14.170 1.00 81.44 128 GLY A O 1
ATOM 1084 N N . PHE A 1 129 ? -13.925 -16.941 14.571 1.00 83.81 129 PHE A N 1
ATOM 1085 C CA . PHE A 1 129 ? -13.005 -15.806 14.442 1.00 83.81 129 PHE A CA 1
ATOM 1086 C C . PHE A 1 129 ? -12.666 -15.472 12.976 1.00 83.81 129 PHE A C 1
ATOM 1088 O O . PHE A 1 129 ? -11.498 -15.415 12.591 1.00 83.81 129 PHE A O 1
ATOM 1095 N N . ASP A 1 130 ? -13.678 -15.225 12.139 1.00 86.00 130 ASP A N 1
ATOM 1096 C CA . ASP A 1 130 ? -13.457 -14.796 10.751 1.00 86.00 130 ASP A CA 1
ATOM 1097 C C . ASP A 1 130 ? -13.077 -13.304 10.677 1.00 86.00 130 ASP A C 1
ATOM 1099 O O . ASP A 1 130 ? -13.752 -12.421 11.216 1.00 86.00 130 ASP A O 1
ATOM 1103 N N . ARG A 1 131 ? -12.033 -12.988 9.904 1.00 85.56 131 ARG A N 1
ATOM 1104 C CA . ARG A 1 131 ? -11.599 -11.620 9.588 1.00 85.56 131 ARG A CA 1
ATOM 1105 C C . ARG A 1 131 ? -12.747 -10.750 9.067 1.00 85.56 131 ARG A C 1
ATOM 1107 O O . ARG A 1 131 ? -12.789 -9.552 9.358 1.00 85.56 131 ARG A O 1
ATOM 1114 N N . LYS A 1 132 ? -13.692 -11.320 8.306 1.00 87.75 132 LYS A N 1
ATOM 1115 C CA . LYS A 1 132 ? -14.851 -10.570 7.781 1.00 87.75 132 LYS A CA 1
ATOM 1116 C C . LYS A 1 132 ? -15.756 -10.050 8.897 1.00 87.75 132 LYS A C 1
ATOM 1118 O O . LYS A 1 132 ? -16.235 -8.918 8.799 1.00 87.75 132 LYS A O 1
ATOM 1123 N N . ALA A 1 133 ? -15.941 -10.823 9.968 1.00 85.12 133 ALA A N 1
ATOM 1124 C CA . ALA A 1 133 ? -16.747 -10.421 11.116 1.00 85.12 133 ALA A CA 1
ATOM 1125 C C . ALA A 1 133 ? -16.154 -9.187 11.817 1.00 85.12 133 ALA A C 1
ATOM 1127 O O . ALA A 1 133 ? -16.905 -8.274 12.171 1.00 85.12 133 ALA A O 1
ATOM 1128 N N . PHE A 1 134 ? -14.820 -9.122 11.916 1.00 88.69 134 PHE A N 1
ATOM 1129 C CA . PHE A 1 134 ? -14.055 -8.065 12.591 1.00 88.69 134 PHE A CA 1
ATOM 1130 C C . PHE A 1 134 ? -13.718 -6.843 11.731 1.00 88.69 134 PHE A C 1
ATOM 1132 O O . PHE A 1 134 ? -13.136 -5.883 12.241 1.00 88.69 134 PHE A O 1
ATOM 1139 N N . ARG A 1 135 ? -14.102 -6.820 10.449 1.00 89.88 135 ARG A N 1
ATOM 1140 C CA . ARG A 1 135 ? -13.790 -5.719 9.517 1.00 89.88 135 ARG A CA 1
ATOM 1141 C C . ARG A 1 135 ? -14.050 -4.310 10.089 1.00 89.88 135 ARG A C 1
ATOM 1143 O O . ARG A 1 135 ? -13.202 -3.441 9.883 1.00 89.88 135 ARG A O 1
ATOM 1150 N N . PRO A 1 136 ? -15.144 -4.048 10.840 1.00 88.94 136 PRO A N 1
ATOM 1151 C CA . PRO A 1 136 ? -15.365 -2.740 11.459 1.00 88.94 136 PRO A CA 1
ATOM 1152 C C . PRO A 1 136 ? -14.291 -2.346 12.485 1.00 88.94 136 PRO A C 1
ATOM 1154 O O . PRO A 1 136 ? -13.853 -1.195 12.491 1.00 88.94 136 PRO A O 1
ATOM 1157 N N . GLU A 1 137 ? -13.843 -3.281 13.326 1.00 89.12 137 GLU A N 1
ATOM 1158 C CA . GLU A 1 137 ? -12.831 -3.011 14.358 1.00 89.12 137 GLU A CA 1
ATOM 1159 C C . GLU A 1 137 ? -11.420 -2.976 13.782 1.00 89.12 137 GLU A C 1
ATOM 1161 O O . GLU A 1 137 ? -10.632 -2.115 14.168 1.00 89.12 137 GLU A O 1
ATOM 1166 N N . ILE A 1 138 ? -11.128 -3.815 12.785 1.0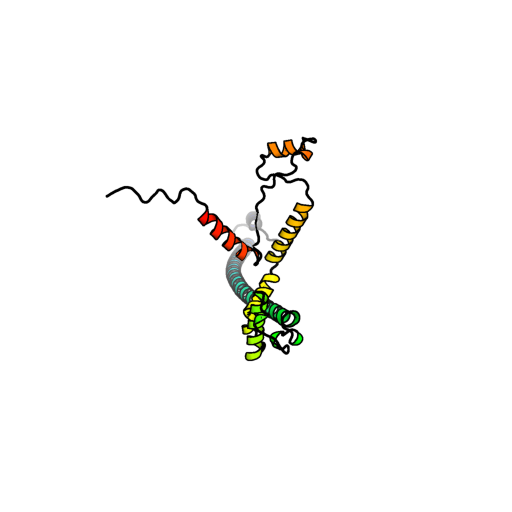0 91.50 138 ILE A N 1
ATOM 1167 C CA . ILE A 1 138 ? -9.880 -3.748 12.013 1.00 91.50 138 ILE A CA 1
ATOM 1168 C C . ILE A 1 138 ? -9.736 -2.351 11.399 1.00 91.50 138 ILE A C 1
ATOM 1170 O O . ILE A 1 138 ? -8.747 -1.662 11.644 1.00 91.50 138 ILE A O 1
ATOM 1174 N N . ASN A 1 139 ? -10.761 -1.875 10.682 1.00 91.88 139 ASN A N 1
ATOM 1175 C CA . ASN A 1 139 ? -10.760 -0.540 10.081 1.00 91.88 139 ASN A CA 1
ATOM 1176 C C . ASN A 1 139 ? -10.628 0.569 11.133 1.00 91.88 139 ASN A C 1
ATOM 1178 O O . ASN A 1 139 ? -9.943 1.569 10.905 1.00 91.88 139 ASN A O 1
ATOM 1182 N N . ARG A 1 140 ? -11.261 0.404 12.301 1.00 90.19 140 ARG A N 1
ATOM 1183 C CA . ARG A 1 140 ? -11.128 1.350 13.414 1.00 90.19 140 ARG A CA 1
ATOM 1184 C C . ARG A 1 140 ? -9.689 1.403 13.921 1.00 90.19 140 ARG A C 1
ATOM 1186 O O . ARG A 1 140 ? -9.168 2.502 14.107 1.00 90.19 140 ARG A O 1
ATOM 1193 N N . LYS A 1 141 ? -9.051 0.247 14.119 1.00 90.62 141 LYS A N 1
ATOM 1194 C CA . LYS A 1 141 ? -7.668 0.147 14.597 1.00 90.62 141 LYS A CA 1
ATOM 1195 C C . LYS A 1 141 ? -6.688 0.719 13.576 1.00 90.62 141 LYS A C 1
ATOM 1197 O O . LYS A 1 141 ? -5.825 1.502 13.952 1.00 90.62 141 LYS A O 1
ATOM 1202 N N . ILE A 1 142 ? -6.885 0.446 12.284 1.00 91.94 142 ILE A N 1
ATOM 1203 C CA . ILE A 1 142 ? -6.111 1.061 11.193 1.00 91.94 142 ILE A CA 1
ATOM 1204 C C . ILE A 1 142 ? -6.195 2.591 11.265 1.00 91.94 142 ILE A C 1
ATOM 1206 O O . ILE A 1 142 ? -5.166 3.256 11.313 1.00 91.94 142 ILE A O 1
ATOM 1210 N N . ARG A 1 143 ? -7.404 3.157 11.389 1.00 90.44 143 ARG A N 1
ATOM 1211 C CA . ARG A 1 143 ? -7.599 4.613 11.542 1.00 90.44 143 ARG A CA 1
ATOM 1212 C C . ARG A 1 143 ? -7.035 5.181 12.845 1.00 90.44 143 ARG A C 1
ATOM 1214 O O . ARG A 1 143 ? -6.874 6.391 12.956 1.00 90.44 143 ARG A O 1
ATOM 1221 N N . GLN A 1 144 ? -6.842 4.372 13.884 1.00 87.69 144 GLN A N 1
ATOM 1222 C CA . GLN A 1 144 ? -6.183 4.804 15.125 1.00 87.69 144 GLN A CA 1
ATOM 1223 C C . GLN A 1 144 ? -4.660 4.815 14.980 1.00 87.69 144 GLN A C 1
ATOM 1225 O O . GLN A 1 144 ? -4.016 5.668 15.576 1.00 87.69 144 GLN A O 1
ATOM 1230 N N . MET A 1 145 ? -4.105 3.905 14.177 1.00 85.12 145 MET A N 1
ATOM 1231 C CA . MET A 1 145 ? -2.674 3.845 13.866 1.00 85.12 145 MET A CA 1
ATOM 1232 C C . MET A 1 145 ? -2.240 4.859 12.798 1.00 85.12 145 MET A C 1
ATOM 1234 O O . MET A 1 145 ? -1.047 4.982 12.540 1.00 85.12 145 MET A O 1
ATOM 1238 N N . ASP A 1 146 ? -3.181 5.559 12.164 1.00 88.81 146 ASP A N 1
ATOM 1239 C CA . ASP A 1 146 ? -2.880 6.560 11.144 1.00 88.81 146 ASP A CA 1
ATOM 1240 C C . ASP A 1 146 ? -2.062 7.727 11.743 1.00 88.81 146 ASP A C 1
ATOM 1242 O O . ASP A 1 146 ? -2.562 8.428 12.637 1.00 88.81 146 ASP A O 1
ATOM 1246 N N . PRO A 1 147 ? -0.830 7.975 11.254 1.00 88.56 147 PRO A N 1
ATOM 1247 C CA . PRO A 1 147 ? 0.043 9.020 11.781 1.00 88.56 147 PRO A CA 1
ATOM 1248 C C . PRO A 1 147 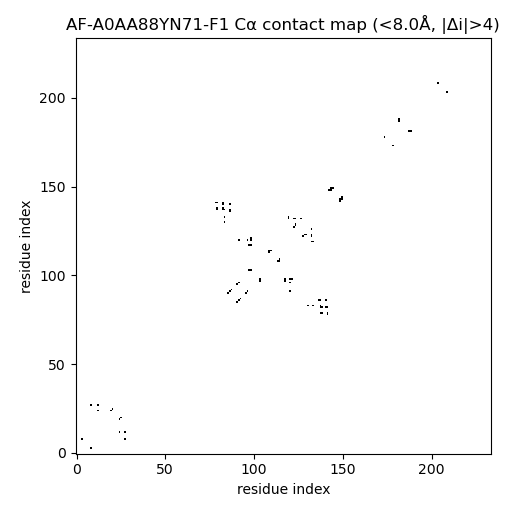? -0.550 10.427 11.629 1.00 88.56 147 PRO A C 1
ATOM 1250 O O . PRO A 1 147 ? -0.296 11.316 12.443 1.00 88.56 147 PRO A O 1
ATOM 1253 N N . THR A 1 148 ? -1.386 10.661 10.617 1.00 91.12 148 THR A N 1
ATOM 1254 C CA . THR A 1 148 ? -2.024 11.973 10.417 1.00 91.12 148 THR A CA 1
ATOM 1255 C C . THR A 1 148 ? -3.041 12.276 11.515 1.00 91.12 148 THR A C 1
ATOM 1257 O O . THR A 1 148 ? -3.228 13.420 11.938 1.00 91.12 148 THR A O 1
ATOM 1260 N N . ARG A 1 149 ? -3.696 11.236 12.034 1.00 88.88 149 ARG A N 1
ATOM 1261 C CA . ARG A 1 149 ? -4.639 11.372 13.135 1.00 88.88 149 ARG A CA 1
ATOM 1262 C C . ARG A 1 149 ? -3.908 11.534 14.460 1.00 88.88 149 ARG A C 1
ATOM 1264 O O . ARG A 1 149 ? -4.321 12.373 15.259 1.00 88.88 149 ARG A O 1
ATOM 1271 N N . THR A 1 150 ? -2.849 10.760 14.700 1.00 88.19 150 THR A N 1
ATOM 1272 C CA . THR A 1 150 ? -2.069 10.863 15.943 1.00 88.19 150 THR A CA 1
ATOM 1273 C C . THR A 1 150 ? -1.419 12.238 16.069 1.00 88.19 150 THR A C 1
ATOM 1275 O O . THR A 1 150 ? -1.558 12.871 17.112 1.00 88.19 150 THR A O 1
ATOM 1278 N N . THR A 1 151 ? -0.832 12.763 14.992 1.00 90.56 151 THR A N 1
ATOM 1279 C CA . THR A 1 151 ? -0.281 14.130 14.949 1.00 90.56 151 THR A CA 1
ATOM 1280 C C . THR A 1 151 ? -1.350 15.192 15.199 1.00 90.56 151 THR A C 1
ATOM 1282 O O . THR A 1 151 ? -1.121 16.116 15.978 1.00 90.56 151 THR A O 1
ATOM 1285 N N . ARG A 1 152 ? -2.554 15.053 14.623 1.00 91.81 152 ARG A N 1
ATOM 1286 C CA . ARG A 1 152 ? -3.675 15.974 14.888 1.00 91.81 152 ARG A CA 1
ATOM 1287 C C . ARG A 1 152 ? -4.100 15.963 16.357 1.00 91.81 152 ARG A C 1
ATOM 1289 O O . ARG A 1 152 ? -4.337 17.026 16.928 1.00 91.81 152 ARG A O 1
ATOM 1296 N N . ILE A 1 153 ? -4.201 14.780 16.961 1.00 90.06 153 ILE A N 1
ATOM 1297 C CA . ILE A 1 153 ? -4.540 14.628 18.383 1.00 90.06 153 ILE A CA 1
ATOM 1298 C C . ILE A 1 153 ? -3.440 15.246 19.250 1.00 90.06 153 ILE A C 1
ATOM 1300 O O . ILE A 1 153 ? -3.744 16.046 20.128 1.00 90.06 153 ILE A O 1
ATOM 1304 N N . MET A 1 154 ? -2.174 14.946 18.961 1.00 89.38 154 MET A N 1
ATOM 1305 C CA . MET A 1 154 ? -1.027 15.494 19.684 1.00 89.38 154 MET A CA 1
ATOM 1306 C C . MET A 1 154 ? -0.985 17.021 19.595 1.00 89.38 154 MET A C 1
ATOM 1308 O O . MET A 1 154 ? -0.856 17.685 20.617 1.00 89.38 154 MET A O 1
ATOM 1312 N N . LYS A 1 155 ? -1.199 17.593 18.403 1.00 91.94 155 LYS A N 1
ATOM 1313 C CA . LYS A 1 155 ? -1.299 19.045 18.209 1.00 91.94 155 LYS A CA 1
ATOM 1314 C C . LYS A 1 155 ? -2.432 19.647 19.035 1.00 91.94 155 LYS A C 1
ATOM 1316 O O . LYS A 1 155 ? -2.238 20.689 19.646 1.00 91.94 155 LYS A O 1
ATOM 1321 N N . LYS A 1 156 ? -3.604 19.004 19.073 1.00 91.75 156 LYS A N 1
ATOM 1322 C CA . LYS A 1 156 ? -4.729 19.466 19.897 1.00 91.75 156 LYS A CA 1
ATOM 1323 C C . LYS A 1 156 ? -4.358 19.481 21.382 1.00 91.75 156 LYS A C 1
ATOM 1325 O O . LYS A 1 156 ? -4.582 20.494 22.029 1.00 91.75 156 LYS A O 1
ATOM 1330 N N . ILE A 1 157 ? -3.759 18.400 21.884 1.00 88.12 157 ILE A N 1
ATOM 1331 C CA . ILE A 1 157 ? -3.321 18.290 23.283 1.00 88.12 157 ILE A CA 1
ATOM 1332 C C . ILE A 1 157 ? -2.283 19.367 23.610 1.00 88.12 157 ILE A C 1
ATOM 1334 O O . ILE A 1 157 ? -2.379 20.010 24.647 1.00 88.12 157 ILE A O 1
ATOM 1338 N N . LEU A 1 158 ? -1.304 19.589 22.729 1.00 85.81 158 LEU A N 1
ATOM 1339 C CA . LEU A 1 158 ? -0.289 20.627 22.919 1.00 85.81 158 LEU A CA 1
ATOM 1340 C C . LEU A 1 158 ? -0.904 22.028 22.935 1.00 85.81 158 LEU A C 1
ATOM 1342 O O . LEU A 1 158 ? -0.543 22.823 23.790 1.00 85.81 158 LEU A O 1
ATOM 1346 N N . LEU A 1 159 ? -1.855 22.308 22.038 1.00 86.00 159 LEU A N 1
ATOM 1347 C CA . LEU A 1 159 ? -2.575 23.582 22.012 1.00 86.00 159 LEU A CA 1
ATOM 1348 C C . LEU A 1 159 ? -3.431 23.801 23.262 1.00 86.00 159 LEU A C 1
ATOM 1350 O O . LEU A 1 159 ? -3.602 24.933 23.691 1.00 86.00 159 LEU A O 1
ATOM 1354 N N . GLU A 1 160 ? -4.017 22.744 23.815 1.00 84.31 160 GLU A N 1
ATOM 1355 C CA . GLU A 1 160 ? -4.797 22.811 25.051 1.00 84.31 160 GLU A CA 1
ATOM 1356 C C . GLU A 1 160 ? -3.883 23.077 26.249 1.00 84.31 160 GLU A C 1
ATOM 1358 O O . GLU A 1 160 ? -4.077 24.058 26.954 1.00 84.31 160 GLU A O 1
ATOM 1363 N N . LYS A 1 161 ? -2.790 22.317 26.376 1.00 80.38 161 LYS A N 1
ATOM 1364 C CA . LYS A 1 161 ? -1.774 22.550 27.411 1.00 80.38 161 LYS A CA 1
ATOM 1365 C C . LYS A 1 161 ? -1.141 23.937 27.323 1.00 80.38 161 LYS A C 1
ATOM 1367 O O . LYS A 1 161 ? -0.897 24.554 28.351 1.00 80.38 161 LYS A O 1
ATOM 1372 N N . SER A 1 162 ? -0.876 24.436 26.115 1.00 77.00 162 SER A N 1
ATOM 1373 C CA . SER A 1 162 ? -0.299 25.770 25.942 1.00 77.00 162 SER A CA 1
ATOM 1374 C C . SER A 1 162 ? -1.290 26.874 26.295 1.00 77.00 162 SER A C 1
ATOM 1376 O O . SER A 1 162 ? -0.869 27.899 26.809 1.00 77.00 162 SER A O 1
ATOM 1378 N N . LYS A 1 163 ? -2.593 26.677 26.037 1.00 70.75 163 LYS A N 1
ATOM 1379 C CA . LYS A 1 163 ? -3.633 27.657 26.392 1.00 70.75 163 LYS A CA 1
ATOM 1380 C C . LYS A 1 163 ? -3.712 27.899 27.894 1.00 70.75 163 LYS A C 1
ATOM 1382 O O . LYS A 1 163 ? -3.952 29.031 28.286 1.00 70.75 163 LYS A O 1
ATOM 1387 N N . ASP A 1 164 ? -3.500 26.859 28.695 1.00 64.81 164 ASP A N 1
ATOM 1388 C CA . ASP A 1 164 ? -3.553 26.960 30.157 1.00 64.81 164 ASP A CA 1
ATOM 1389 C C . ASP A 1 164 ? -2.243 27.504 30.761 1.00 64.81 164 ASP A C 1
ATOM 1391 O O . ASP A 1 164 ? -2.213 27.869 31.930 1.00 64.81 164 ASP A O 1
ATOM 1395 N N . GLN A 1 165 ? -1.158 27.562 29.977 1.00 64.12 165 GLN A N 1
ATOM 1396 C CA . GLN A 1 165 ? 0.163 28.045 30.408 1.00 64.12 165 GLN A CA 1
ATOM 1397 C C . GLN A 1 165 ? 0.505 29.451 29.900 1.00 64.12 165 GLN A C 1
ATOM 1399 O O . GLN A 1 165 ? 1.394 30.100 30.446 1.00 64.12 165 GLN A O 1
ATOM 1404 N N . SER A 1 166 ? -0.149 29.923 28.837 1.00 56.72 166 SER A N 1
ATOM 1405 C CA . SER A 1 166 ? 0.070 31.262 28.297 1.00 56.72 166 SER A CA 1
ATOM 1406 C C . SER A 1 166 ? -0.935 32.252 28.891 1.00 56.72 166 SER A C 1
ATOM 1408 O O . SER A 1 166 ? -2.067 32.330 28.417 1.00 56.72 166 SER A O 1
ATOM 1410 N N . ASP A 1 167 ? -0.498 33.073 29.847 1.00 53.66 167 ASP A N 1
ATOM 1411 C CA . ASP A 1 167 ? -1.276 34.210 30.383 1.00 53.66 167 ASP A CA 1
ATOM 1412 C C . ASP A 1 167 ? -1.547 35.316 29.336 1.00 53.66 167 ASP A C 1
ATOM 1414 O O . ASP A 1 167 ? -2.267 36.278 29.596 1.00 53.66 167 ASP A O 1
ATOM 1418 N N . ILE A 1 168 ? -0.986 35.188 28.128 1.00 57.03 168 ILE A N 1
ATOM 1419 C CA . ILE A 1 168 ? -1.102 36.160 27.039 1.00 57.03 168 ILE A CA 1
ATOM 1420 C C . ILE A 1 168 ? -2.029 35.592 25.958 1.00 57.03 168 ILE A C 1
ATOM 1422 O O . ILE A 1 168 ? -1.622 34.802 25.101 1.00 57.03 168 ILE A O 1
ATOM 1426 N N . LEU A 1 169 ? -3.293 36.016 25.977 1.00 59.16 169 LEU A N 1
ATOM 1427 C CA . LEU A 1 169 ? -4.222 35.819 24.865 1.00 59.16 169 LEU A CA 1
ATOM 1428 C C . LEU A 1 169 ? -3.852 36.790 23.739 1.00 59.16 169 LEU A C 1
ATOM 1430 O O . LEU A 1 169 ? -4.226 37.958 23.767 1.00 59.16 169 LEU A O 1
ATOM 1434 N N . ILE A 1 170 ? -3.114 36.309 22.740 1.00 58.16 170 ILE A N 1
ATOM 1435 C CA . ILE A 1 170 ? -2.861 37.080 21.518 1.00 58.16 170 ILE A CA 1
ATOM 1436 C C . ILE A 1 170 ? -4.170 37.145 20.723 1.00 58.16 170 ILE A C 1
ATOM 1438 O O . ILE A 1 170 ? -4.644 36.121 20.215 1.00 58.16 170 ILE A O 1
ATOM 1442 N N . ASP A 1 171 ? -4.753 38.339 20.618 1.00 58.91 171 ASP A N 1
ATOM 1443 C CA . ASP A 1 171 ? -5.891 38.585 19.736 1.00 58.91 171 ASP A CA 1
ATOM 1444 C C . ASP A 1 171 ? -5.446 38.422 18.273 1.00 58.91 171 ASP A C 1
ATOM 1446 O O . ASP A 1 171 ? -4.509 39.067 17.805 1.00 58.91 171 ASP A O 1
ATOM 1450 N N . ARG A 1 172 ? -6.095 37.509 17.544 1.00 57.84 172 ARG A N 1
ATOM 1451 C CA . ARG A 1 172 ? -5.722 37.158 16.161 1.00 57.84 172 ARG A CA 1
ATOM 1452 C C . ARG A 1 172 ? -6.214 38.170 15.132 1.00 57.84 172 ARG A C 1
ATOM 1454 O O . ARG A 1 172 ? -5.809 38.082 13.978 1.00 57.84 172 ARG A O 1
ATOM 1461 N N . ASN A 1 173 ? -7.077 39.091 15.548 1.00 64.44 173 ASN A N 1
ATOM 1462 C CA . ASN A 1 173 ? -7.612 40.149 14.698 1.00 64.44 173 ASN A CA 1
ATOM 1463 C C . ASN A 1 173 ? -6.866 41.478 14.886 1.00 64.44 173 ASN A C 1
ATOM 1465 O O . ASN A 1 173 ? -7.276 42.495 14.329 1.00 64.44 173 ASN A O 1
ATOM 1469 N N . LEU A 1 174 ? -5.790 41.484 15.676 1.00 65.88 174 LEU A N 1
ATOM 1470 C CA . LEU A 1 174 ? -5.003 42.678 15.937 1.00 65.88 174 LEU A CA 1
ATOM 1471 C C . LEU A 1 174 ? -4.197 43.061 14.688 1.00 65.88 174 LEU A C 1
ATOM 1473 O O . LEU A 1 174 ? -3.557 42.213 14.062 1.00 65.88 174 LEU A O 1
ATOM 1477 N N . SER A 1 175 ? -4.221 44.343 14.319 1.00 70.12 175 SER A N 1
ATOM 1478 C CA . SER A 1 175 ? -3.349 44.853 13.261 1.00 70.12 175 SER A CA 1
ATOM 1479 C C . SER A 1 175 ? -1.882 44.726 13.682 1.00 70.12 175 SER A C 1
ATOM 1481 O O . SER A 1 175 ? -1.561 44.738 14.872 1.00 70.12 175 SER A O 1
ATOM 1483 N N . VAL A 1 176 ? -0.982 44.619 12.702 1.00 68.19 176 VAL A N 1
ATOM 1484 C CA . VAL A 1 176 ? 0.464 44.470 12.939 1.00 68.19 176 VAL A CA 1
ATOM 1485 C C . VAL A 1 176 ? 0.988 45.599 13.839 1.00 68.19 176 VAL A C 1
ATOM 1487 O O . VAL A 1 176 ? 1.667 45.333 14.827 1.00 68.19 176 VAL A O 1
ATOM 1490 N N . ASP A 1 177 ? 0.560 46.837 13.586 1.00 73.88 177 ASP A N 1
ATOM 1491 C CA . ASP A 1 177 ? 0.930 48.005 14.395 1.00 73.88 177 ASP A CA 1
ATOM 1492 C C . ASP A 1 177 ? 0.356 47.953 15.821 1.00 73.88 177 ASP A C 1
ATOM 1494 O O . ASP A 1 177 ? 0.994 48.402 16.773 1.00 73.88 177 ASP A O 1
ATOM 1498 N N . GLY A 1 178 ? -0.842 47.383 15.993 1.00 66.50 178 GLY A N 1
ATOM 1499 C CA . GLY A 1 178 ? -1.453 47.172 17.306 1.00 66.50 178 GLY A CA 1
ATOM 1500 C C . GLY A 1 178 ? -0.723 46.110 18.128 1.00 66.50 178 GLY A C 1
ATOM 1501 O O . GLY A 1 178 ? -0.571 46.265 19.338 1.00 66.50 178 GLY A O 1
ATOM 1502 N N . PHE A 1 179 ? -0.216 45.063 17.473 1.00 65.56 179 PHE A N 1
ATOM 1503 C CA . PHE A 1 179 ? 0.564 44.006 18.116 1.00 65.56 179 PHE A CA 1
ATOM 1504 C C . PHE A 1 179 ? 1.904 44.516 18.650 1.00 65.56 179 PHE A C 1
ATOM 1506 O O . PHE A 1 179 ? 2.242 44.239 19.800 1.00 65.56 179 PHE A O 1
ATOM 1513 N N . TYR A 1 180 ? 2.642 45.304 17.864 1.00 68.81 180 TYR A N 1
ATOM 1514 C CA . TYR A 1 180 ? 3.921 45.859 18.317 1.00 68.81 180 TYR A CA 1
ATOM 1515 C C . TYR A 1 180 ? 3.747 46.888 19.440 1.00 68.81 180 TYR A C 1
ATOM 1517 O O . TYR A 1 180 ? 4.470 46.818 20.432 1.00 68.81 180 TYR A O 1
ATOM 1525 N N . LYS A 1 181 ? 2.712 47.737 19.382 1.00 67.06 181 LYS A N 1
ATOM 1526 C CA . LYS A 1 181 ? 2.360 48.629 20.504 1.00 67.06 181 LYS A CA 1
ATOM 1527 C C . LYS A 1 181 ? 2.001 47.864 21.785 1.00 67.06 181 LYS A C 1
ATOM 1529 O O . LYS A 1 181 ? 2.389 48.273 22.874 1.00 67.06 181 LYS A O 1
ATOM 1534 N N . MET A 1 182 ? 1.313 46.723 21.666 1.00 64.50 182 MET A N 1
ATOM 1535 C CA . MET A 1 182 ? 0.975 45.858 22.806 1.00 64.50 182 MET A CA 1
ATOM 1536 C C . MET A 1 182 ? 2.219 45.237 23.470 1.00 64.50 182 MET A C 1
ATOM 1538 O O . MET A 1 182 ? 2.201 44.980 24.672 1.00 64.50 182 MET A O 1
ATOM 1542 N N . LEU A 1 183 ? 3.290 44.995 22.706 1.00 64.25 183 LEU A N 1
ATOM 1543 C CA . LEU A 1 183 ? 4.566 44.488 23.225 1.00 64.25 183 LEU A CA 1
ATOM 1544 C C . LEU A 1 183 ? 5.431 45.584 23.871 1.00 64.25 183 LEU A C 1
ATOM 1546 O O . LEU A 1 183 ? 6.206 45.285 24.779 1.00 64.25 183 LEU A O 1
ATOM 1550 N N . GLU A 1 184 ? 5.305 46.833 23.419 1.00 67.06 184 GLU A N 1
ATOM 1551 C CA . GLU A 1 184 ? 6.049 47.984 23.948 1.00 67.06 184 GLU A CA 1
ATOM 1552 C C . GLU A 1 184 ? 5.458 48.522 25.268 1.00 67.06 184 GLU A C 1
ATOM 1554 O O . GLU A 1 184 ? 6.205 48.928 26.165 1.00 67.06 184 GLU A O 1
ATOM 1559 N N . ASP A 1 185 ? 4.133 48.451 25.451 1.00 62.09 185 ASP A N 1
ATOM 1560 C CA . ASP A 1 185 ? 3.453 48.928 26.662 1.00 62.09 185 ASP A CA 1
ATOM 1561 C C . ASP A 1 185 ? 3.575 47.953 27.852 1.00 62.09 185 ASP A C 1
ATOM 1563 O O . ASP A 1 185 ? 2.724 47.092 28.100 1.00 62.09 185 ASP A O 1
ATOM 1567 N N . ARG A 1 186 ? 4.594 48.155 28.696 1.00 55.84 186 ARG A N 1
ATOM 1568 C CA . ARG A 1 186 ? 4.811 47.378 29.940 1.00 55.84 186 ARG A CA 1
ATOM 1569 C C . ARG A 1 186 ? 3.669 47.473 30.968 1.00 55.84 186 ARG A C 1
ATOM 1571 O O . ARG A 1 186 ? 3.578 46.632 31.860 1.00 55.84 186 ARG A O 1
ATOM 1578 N N . THR A 1 187 ? 2.801 48.479 30.873 1.00 56.59 187 THR A N 1
ATOM 1579 C CA . THR A 1 187 ? 1.669 48.717 31.789 1.00 56.59 187 THR A CA 1
ATOM 1580 C C . THR A 1 187 ? 0.367 48.046 31.336 1.00 56.59 187 THR A C 1
ATOM 1582 O O . THR A 1 187 ? -0.496 47.771 32.174 1.00 56.59 187 THR A O 1
ATOM 1585 N N . ASN A 1 188 ? 0.228 47.719 30.044 1.00 48.12 188 ASN A N 1
ATOM 1586 C CA . ASN A 1 188 ? -0.993 47.142 29.473 1.00 48.12 188 ASN A CA 1
ATOM 1587 C C . ASN A 1 188 ? -1.105 45.620 29.641 1.00 48.12 188 ASN A C 1
ATOM 1589 O O . ASN A 1 188 ? -2.210 45.087 29.537 1.00 48.12 188 ASN A O 1
ATOM 1593 N N . LEU A 1 189 ? -0.021 44.925 30.013 1.00 51.28 189 LEU A N 1
ATOM 1594 C CA . LEU A 1 189 ? -0.062 43.486 30.316 1.00 51.28 189 LEU A CA 1
ATOM 1595 C C . LEU A 1 189 ? -1.110 43.128 31.388 1.00 51.28 189 LEU A C 1
ATOM 1597 O O . LEU A 1 189 ? -1.674 42.041 31.358 1.00 51.28 189 LEU A O 1
ATOM 1601 N N . LYS A 1 190 ? -1.403 44.045 32.323 1.00 46.03 190 LYS A N 1
ATOM 1602 C CA . LYS A 1 190 ? -2.384 43.822 33.400 1.00 46.03 190 LYS A CA 1
ATOM 1603 C C . LYS A 1 190 ? -3.837 44.122 33.004 1.00 46.03 190 LYS A C 1
ATOM 1605 O O . LYS A 1 190 ? -4.741 43.684 33.706 1.00 46.03 190 LYS A O 1
ATOM 1610 N N . ARG A 1 191 ? -4.090 44.874 31.922 1.00 45.03 191 ARG A N 1
ATOM 1611 C CA . ARG A 1 191 ? -5.448 45.330 31.548 1.00 45.03 191 ARG A CA 1
ATOM 1612 C C . ARG A 1 191 ? -6.200 44.391 30.609 1.00 45.03 191 ARG A C 1
ATOM 1614 O O . ARG A 1 191 ? -7.419 44.476 30.548 1.00 45.03 191 ARG A O 1
ATOM 1621 N N . TYR A 1 192 ? -5.520 43.448 29.965 1.00 46.75 192 TYR A N 1
ATOM 1622 C CA . TYR A 1 192 ? -6.166 42.395 29.171 1.00 46.75 192 TYR A CA 1
ATOM 1623 C C . TYR A 1 192 ? -6.526 41.155 30.007 1.00 46.75 192 TYR A C 1
ATOM 1625 O O . TYR A 1 192 ? -6.582 40.035 29.502 1.00 46.75 192 TYR A O 1
ATOM 1633 N N . MET A 1 193 ? -6.807 41.355 31.298 1.00 41.47 193 MET A N 1
ATOM 1634 C CA . MET A 1 193 ? -7.462 40.349 32.122 1.00 41.47 193 MET A CA 1
ATOM 1635 C C . MET A 1 193 ? -8.951 40.287 31.766 1.00 41.47 193 MET A C 1
ATOM 1637 O O . MET A 1 193 ? -9.736 41.150 32.136 1.00 41.47 193 MET A O 1
ATOM 1641 N N . TYR A 1 194 ? -9.301 39.207 31.072 1.00 38.03 194 TYR A N 1
ATOM 1642 C CA . TYR A 1 194 ? -10.632 38.618 30.930 1.00 38.03 194 TYR A CA 1
ATOM 1643 C C . TYR A 1 194 ? -11.752 39.454 30.294 1.00 38.03 194 TYR A C 1
ATOM 1645 O O . TYR A 1 194 ? -12.407 40.286 30.907 1.00 38.03 194 TYR A O 1
ATOM 1653 N N . GLY A 1 195 ? -12.118 39.010 29.091 1.00 37.78 195 GLY A N 1
ATOM 1654 C CA . GLY A 1 195 ? -13.462 39.125 28.537 1.00 37.78 195 GLY A CA 1
ATOM 1655 C C . GLY A 1 195 ? -13.861 37.828 27.834 1.00 37.78 195 GLY A C 1
ATOM 1656 O O . GLY A 1 195 ? -14.071 37.817 26.624 1.00 37.78 195 GLY A O 1
ATOM 1657 N N . ARG A 1 196 ? -13.948 36.700 28.559 1.00 41.69 196 ARG A N 1
ATOM 1658 C CA . ARG A 1 196 ? -14.675 35.532 28.032 1.00 41.69 196 ARG A CA 1
ATOM 1659 C C . ARG A 1 196 ? -16.151 35.928 27.971 1.00 41.69 196 ARG A C 1
ATOM 1661 O O . ARG A 1 196 ? -16.780 36.055 29.017 1.00 41.69 196 ARG A O 1
ATOM 1668 N N . LYS A 1 197 ? -16.735 36.057 26.775 1.00 41.75 197 LYS A N 1
ATOM 1669 C CA . LYS A 1 197 ? -18.186 35.854 26.659 1.00 41.75 197 LYS A CA 1
ATOM 1670 C C . LYS A 1 197 ? -18.447 34.409 27.101 1.00 41.75 197 LYS A C 1
ATOM 1672 O O . LYS A 1 197 ? -17.805 33.510 26.548 1.00 41.75 197 LYS A O 1
ATOM 1677 N N . PRO A 1 198 ? -19.309 34.149 28.093 1.00 41.75 198 PRO A N 1
ATOM 1678 C CA . PRO A 1 198 ? -19.642 32.786 28.458 1.00 41.75 198 PRO A CA 1
ATOM 1679 C C . PRO A 1 198 ? -20.427 32.171 27.297 1.00 41.75 198 PRO A C 1
ATOM 1681 O O . PRO A 1 198 ? -21.627 32.376 27.162 1.00 41.75 198 PRO A O 1
ATOM 1684 N N . THR A 1 199 ? -19.765 31.404 26.432 1.00 42.44 199 THR A N 1
ATOM 1685 C CA . THR A 1 199 ? -20.475 30.379 25.667 1.00 42.44 199 THR A CA 1
ATOM 1686 C C . THR A 1 199 ? -20.859 29.301 26.662 1.00 42.44 199 THR A C 1
ATOM 1688 O O . THR A 1 199 ? -20.056 28.427 26.991 1.00 42.44 199 THR A O 1
ATOM 1691 N N . ILE A 1 200 ? -22.079 29.410 27.180 1.00 40.69 200 ILE A N 1
ATOM 1692 C CA . ILE A 1 200 ? -22.756 28.334 27.888 1.00 40.69 200 ILE A CA 1
ATOM 1693 C C . ILE A 1 200 ? -22.969 27.222 26.857 1.00 40.69 200 ILE A C 1
ATOM 1695 O O . ILE A 1 200 ? -23.966 27.193 26.147 1.00 40.69 200 ILE A O 1
ATOM 1699 N N . VAL A 1 201 ? -22.003 26.316 26.730 1.00 47.03 201 VAL A N 1
ATOM 1700 C CA . VAL A 1 201 ? -22.267 24.992 26.166 1.00 47.03 201 VAL A CA 1
ATOM 1701 C C . VAL A 1 201 ? -22.713 24.148 27.352 1.00 47.03 201 VAL A C 1
ATOM 1703 O O . VAL A 1 201 ? -21.889 23.553 28.044 1.00 47.03 201 VAL A O 1
ATOM 1706 N N . ARG A 1 202 ? -24.019 24.175 27.648 1.00 37.47 202 ARG A N 1
ATOM 1707 C CA . ARG A 1 202 ? -24.628 23.195 28.553 1.00 37.47 202 ARG A CA 1
ATOM 1708 C C . ARG A 1 202 ? -24.545 21.842 27.858 1.00 37.47 202 ARG A C 1
ATOM 1710 O O . ARG A 1 202 ? -25.115 21.657 26.788 1.00 37.47 202 ARG A O 1
ATOM 1717 N N . PHE A 1 203 ? -23.808 20.912 28.449 1.00 45.69 203 PHE A N 1
ATOM 1718 C CA . PHE A 1 203 ? -24.045 19.502 28.189 1.00 45.69 203 PHE A CA 1
ATOM 1719 C C . PHE A 1 203 ? -25.245 19.124 29.046 1.00 45.69 203 PHE A C 1
ATOM 1721 O O . PHE A 1 203 ? -25.119 19.076 30.266 1.00 45.69 203 PHE A O 1
ATOM 1728 N N . GLU A 1 204 ? -26.402 18.935 28.417 1.00 45.75 204 GLU A N 1
ATOM 1729 C CA . GLU A 1 204 ? -27.584 18.397 29.088 1.00 45.75 204 GLU A CA 1
ATOM 1730 C C . GLU A 1 204 ? -27.214 17.042 29.700 1.00 45.75 204 GLU A C 1
ATOM 1732 O O . GLU A 1 204 ? -26.853 16.094 28.993 1.00 45.75 204 GLU A O 1
ATOM 1737 N N . THR A 1 205 ? -27.244 16.955 31.027 1.00 54.25 205 THR A N 1
ATOM 1738 C CA . THR A 1 205 ? -27.275 15.669 31.714 1.00 54.25 205 THR A CA 1
ATOM 1739 C C . THR A 1 205 ? -28.722 15.158 31.699 1.00 54.25 205 THR A C 1
ATOM 1741 O O . THR A 1 205 ? -29.661 15.955 31.688 1.00 54.25 205 THR A O 1
ATOM 1744 N N . PRO A 1 206 ? -28.953 13.832 31.702 1.00 51.44 206 PRO A N 1
ATOM 1745 C CA . PRO A 1 206 ? -30.292 13.257 31.523 1.00 51.44 206 PRO A CA 1
ATOM 1746 C C . PRO A 1 206 ? -31.351 13.683 32.559 1.00 51.44 206 PRO A C 1
ATOM 1748 O O . PRO A 1 206 ? -32.530 13.454 32.320 1.00 51.44 206 PRO A O 1
ATOM 1751 N N . GLY A 1 207 ? -30.955 14.290 33.684 1.00 52.00 207 GLY A N 1
ATOM 1752 C CA . GLY A 1 207 ? -31.877 14.812 34.702 1.00 52.00 207 GLY A CA 1
ATOM 1753 C C . GLY A 1 207 ? -32.454 16.202 34.395 1.00 52.00 207 GLY A C 1
ATOM 1754 O O . GLY A 1 207 ? -33.484 16.563 34.954 1.00 52.00 207 GLY A O 1
ATOM 1755 N N . ASP A 1 208 ? -31.855 16.965 33.476 1.00 49.25 208 ASP A N 1
ATOM 1756 C CA . ASP A 1 208 ? -32.275 18.349 33.193 1.00 49.25 208 ASP A CA 1
ATOM 1757 C C . ASP A 1 208 ? -33.438 18.432 32.177 1.00 49.25 208 ASP A C 1
ATOM 1759 O O . ASP A 1 208 ? -34.130 19.448 32.086 1.00 49.25 208 ASP A O 1
ATOM 1763 N N . LEU A 1 209 ? -33.707 17.341 31.448 1.00 53.34 209 LEU A N 1
ATOM 1764 C CA . LEU A 1 209 ? -34.811 17.222 30.482 1.00 53.34 209 LEU A CA 1
ATOM 1765 C C . LEU A 1 209 ? -36.192 17.080 31.145 1.00 53.34 209 LEU A C 1
ATOM 1767 O O . LEU A 1 209 ? -37.204 17.415 30.526 1.00 53.34 209 LEU A O 1
ATOM 1771 N N . GLU A 1 210 ? -36.256 16.604 32.391 1.00 52.72 210 GLU A N 1
ATOM 1772 C CA . GLU A 1 210 ? -37.515 16.534 33.147 1.00 52.72 210 GLU A CA 1
ATOM 1773 C C . GLU A 1 210 ? -37.858 17.885 33.786 1.00 52.72 210 GLU A C 1
ATOM 1775 O O . GLU A 1 210 ? -39.008 18.315 33.725 1.00 52.72 210 GLU A O 1
ATOM 1780 N N . ALA A 1 211 ? -36.859 18.620 34.285 1.00 50.22 211 ALA A N 1
ATOM 1781 C CA . ALA A 1 211 ? -37.053 19.958 34.846 1.00 50.22 211 ALA A CA 1
ATOM 1782 C C . ALA A 1 211 ? -37.424 21.007 33.776 1.00 50.22 211 ALA A C 1
ATOM 1784 O O . ALA A 1 211 ? -38.252 21.882 34.028 1.00 50.22 211 ALA A O 1
ATOM 1785 N N . SER A 1 212 ? -36.879 20.892 32.558 1.00 51.56 212 SER A N 1
ATOM 1786 C CA . SER A 1 212 ? -37.212 21.779 31.430 1.00 51.56 212 SER A CA 1
ATOM 1787 C C . SER A 1 212 ? -38.681 21.671 30.997 1.00 51.56 212 SER A C 1
ATOM 1789 O O . SER A 1 212 ? -39.307 22.692 30.716 1.00 51.56 212 SER A O 1
ATOM 1791 N N . LYS A 1 213 ? -39.271 20.467 31.013 1.00 54.41 213 LYS A N 1
ATOM 1792 C CA . LYS A 1 213 ? -40.687 20.268 30.654 1.00 54.41 213 LYS A CA 1
ATOM 1793 C C . LYS A 1 213 ? -41.656 20.863 31.677 1.00 54.41 213 LYS A C 1
ATOM 1795 O O . LYS A 1 213 ? -42.751 21.271 31.303 1.00 54.41 213 LYS A O 1
ATOM 1800 N N . VAL A 1 214 ? -41.257 20.928 32.949 1.00 52.34 214 VAL A N 1
ATOM 1801 C CA . VAL A 1 214 ? -42.067 21.531 34.020 1.00 52.34 214 VAL A CA 1
ATOM 1802 C C . VAL A 1 214 ? -42.043 23.061 33.928 1.00 52.34 214 VAL A C 1
ATOM 1804 O O . VAL A 1 214 ? -43.067 23.702 34.138 1.00 52.34 214 VAL A O 1
ATOM 1807 N N . ILE A 1 215 ? -40.912 23.656 33.538 1.00 51.91 215 ILE A N 1
ATOM 1808 C CA . ILE A 1 215 ? -40.768 25.117 33.425 1.00 51.91 215 ILE A CA 1
ATOM 1809 C C . ILE A 1 215 ? -41.483 25.665 32.177 1.00 51.91 215 ILE A C 1
ATOM 1811 O O . ILE A 1 215 ? -42.156 26.695 32.265 1.00 51.91 215 ILE A O 1
ATOM 1815 N N . ASP A 1 216 ? -41.434 24.959 31.043 1.00 48.34 216 ASP A N 1
ATOM 1816 C CA . ASP A 1 216 ? -42.166 25.359 29.828 1.00 48.34 216 ASP A CA 1
ATOM 1817 C C . ASP A 1 216 ? -43.696 25.229 29.974 1.00 48.34 216 ASP A C 1
ATOM 1819 O O . ASP A 1 216 ? -44.444 25.968 29.330 1.00 48.34 216 ASP A O 1
ATOM 1823 N N . ALA A 1 217 ? -44.181 24.338 30.848 1.00 50.66 217 ALA A N 1
ATOM 1824 C CA . ALA A 1 217 ? -45.607 24.213 31.161 1.00 50.66 217 ALA A CA 1
ATOM 1825 C C . ALA A 1 217 ? -46.122 25.356 32.059 1.00 50.66 217 ALA A C 1
ATOM 1827 O O . ALA A 1 217 ? -47.249 25.808 31.879 1.00 50.66 217 ALA A O 1
ATOM 1828 N N . VAL A 1 218 ? -45.290 25.855 32.980 1.00 51.72 218 VAL A N 1
ATOM 1829 C CA . VAL A 1 218 ? -45.628 26.961 33.901 1.00 51.72 218 VAL A CA 1
ATOM 1830 C C . VAL A 1 218 ? -45.464 28.335 33.238 1.00 51.72 218 VAL A C 1
ATOM 1832 O O . VAL A 1 218 ? -46.139 29.295 33.599 1.00 51.72 218 VAL A O 1
ATOM 1835 N N . SER A 1 219 ? -44.602 28.442 32.225 1.00 51.41 219 SER A N 1
ATOM 1836 C CA . SER A 1 219 ? -44.371 29.706 31.510 1.00 51.41 219 SER A CA 1
ATOM 1837 C C . SER A 1 219 ? -45.466 30.015 30.479 1.00 51.41 219 SER A C 1
ATOM 1839 O O . SER A 1 219 ? -45.692 31.175 30.165 1.00 51.41 219 SER A O 1
ATOM 1841 N N . ARG A 1 220 ? -46.197 28.997 29.996 1.00 47.09 220 ARG A N 1
ATOM 1842 C CA . ARG A 1 220 ? -47.370 29.161 29.111 1.00 47.09 220 ARG A CA 1
ATOM 1843 C C . ARG A 1 220 ? -48.675 29.485 29.845 1.00 47.09 220 ARG A C 1
ATOM 1845 O O . ARG A 1 220 ? -49.665 29.779 29.187 1.00 47.09 220 ARG A O 1
ATOM 1852 N N . SER A 1 221 ? -48.700 29.415 31.177 1.00 50.81 221 SER A N 1
ATOM 1853 C CA . SER A 1 221 ? -49.890 29.726 31.983 1.00 50.81 221 SER A CA 1
ATOM 1854 C C . SER A 1 221 ? -49.891 31.138 32.578 1.00 50.81 221 SER A C 1
ATOM 1856 O O . SER A 1 221 ? -50.840 31.480 33.270 1.00 50.81 221 SER A O 1
ATOM 1858 N N . ASN A 1 222 ? -48.851 31.945 32.333 1.00 52.47 222 ASN A N 1
ATOM 1859 C CA . ASN A 1 222 ? -48.674 33.275 32.932 1.00 52.47 222 ASN A CA 1
ATOM 1860 C C . ASN A 1 222 ? -48.447 34.392 31.891 1.00 52.47 222 ASN A C 1
ATOM 1862 O O . ASN A 1 222 ? -47.815 35.394 32.212 1.00 52.47 222 ASN A O 1
ATOM 1866 N N . ASP A 1 223 ? -48.964 34.241 30.666 1.00 45.47 223 ASP A N 1
ATOM 1867 C CA . ASP A 1 223 ? -49.108 35.358 29.719 1.00 45.47 223 ASP A CA 1
ATOM 1868 C C . ASP A 1 223 ? -50.418 36.116 30.033 1.00 45.47 223 ASP A C 1
ATOM 1870 O O . ASP A 1 223 ? -51.496 35.589 29.749 1.00 45.47 223 ASP A O 1
ATOM 1874 N N . PRO A 1 224 ? -50.383 37.342 30.594 1.00 55.12 224 PRO A N 1
ATOM 1875 C CA . PRO A 1 224 ? -51.596 38.107 30.900 1.00 55.12 224 PRO A CA 1
ATOM 1876 C C . PRO A 1 224 ? -52.262 38.747 29.665 1.00 55.12 224 PRO A C 1
ATOM 1878 O O . PRO A 1 224 ? -53.326 39.343 29.795 1.00 55.12 224 PRO A O 1
ATOM 1881 N N . ASP A 1 225 ? -51.688 38.599 28.465 1.00 51.38 225 ASP A N 1
ATOM 1882 C CA . ASP A 1 225 ? -52.168 39.257 27.235 1.00 51.38 225 ASP A CA 1
ATOM 1883 C C . ASP A 1 225 ? -52.902 38.313 26.255 1.00 51.38 225 ASP A C 1
ATOM 1885 O O . ASP A 1 225 ? -53.212 38.695 25.122 1.00 51.38 225 ASP A O 1
ATOM 1889 N N . ALA A 1 226 ? -53.211 37.076 26.662 1.00 48.72 226 ALA A N 1
ATOM 1890 C CA . ALA A 1 226 ? -53.892 36.098 25.805 1.00 48.72 226 ALA A CA 1
ATOM 1891 C C . ALA A 1 226 ? -55.433 36.214 25.791 1.00 48.72 226 ALA A C 1
ATOM 1893 O O . ALA A 1 226 ? -56.073 35.632 24.915 1.00 48.72 226 ALA A O 1
ATOM 1894 N N . GLU A 1 227 ? -56.048 36.977 26.703 1.00 48.12 227 GLU A N 1
ATOM 1895 C CA . GLU A 1 227 ? -57.516 37.010 26.851 1.00 48.12 227 GLU A CA 1
ATOM 1896 C C . GLU A 1 227 ? -58.252 38.051 25.990 1.00 48.12 227 GLU A C 1
ATOM 1898 O O . GLU A 1 227 ? -59.478 38.074 26.002 1.00 48.12 227 GLU A O 1
ATOM 1903 N N . ASN A 1 228 ? -57.569 38.865 25.175 1.00 49.31 228 ASN A N 1
ATOM 1904 C CA . ASN A 1 228 ? -58.232 39.984 24.480 1.00 49.31 228 ASN A CA 1
ATOM 1905 C C . ASN A 1 228 ? -58.142 39.972 22.942 1.00 49.31 228 ASN A C 1
ATOM 1907 O O . ASN A 1 228 ? -58.130 41.024 22.308 1.00 49.31 228 ASN A O 1
ATOM 1911 N N . ARG A 1 229 ? -58.069 38.788 22.313 1.00 47.75 229 ARG A N 1
ATOM 1912 C CA . ARG A 1 229 ? -58.015 38.661 20.836 1.00 47.75 229 ARG A CA 1
ATOM 1913 C C . ARG A 1 229 ? -59.189 37.941 20.163 1.00 47.75 229 ARG A C 1
ATOM 1915 O O . ARG A 1 229 ? -59.128 37.745 18.958 1.00 47.75 229 ARG A O 1
ATOM 1922 N N . ASN A 1 230 ? -60.267 37.616 20.882 1.00 52.66 230 ASN A N 1
ATOM 1923 C CA . ASN A 1 230 ? -61.443 36.938 20.306 1.00 52.66 230 ASN A CA 1
ATOM 1924 C C . ASN A 1 230 ? -62.783 37.647 20.590 1.00 52.66 230 ASN A C 1
ATOM 1926 O O . ASN A 1 230 ? -63.786 36.983 20.835 1.00 52.66 230 ASN A O 1
ATOM 1930 N N . GLN A 1 231 ? -62.828 38.982 20.547 1.00 52.03 231 GLN A N 1
ATOM 1931 C CA . GLN A 1 231 ? -64.092 39.727 20.470 1.00 52.03 231 GLN A CA 1
ATOM 1932 C C . GLN A 1 231 ? -63.937 40.983 19.607 1.00 52.03 231 GLN A C 1
ATOM 1934 O O . GLN A 1 231 ? -63.704 42.064 20.133 1.00 52.03 231 GLN A O 1
ATOM 1939 N N . SER A 1 232 ? -64.062 40.823 18.290 1.00 41.94 232 SER A N 1
ATOM 1940 C CA . SER A 1 232 ? -64.567 41.850 17.363 1.00 41.94 232 SER A CA 1
ATOM 1941 C C . SER A 1 232 ? -64.472 41.315 15.937 1.00 41.94 232 SER A C 1
ATOM 1943 O O . SER A 1 232 ? -63.377 41.258 15.376 1.00 41.94 232 SER A O 1
ATOM 1945 N N . ASP A 1 233 ? -65.605 40.855 15.407 1.00 41.88 233 ASP A N 1
ATOM 1946 C CA . ASP A 1 233 ? -66.202 41.313 14.137 1.00 41.88 233 ASP A CA 1
ATOM 1947 C C . ASP A 1 233 ? -67.040 40.210 13.447 1.00 41.88 233 ASP A C 1
ATOM 1949 O O . ASP A 1 233 ? -66.788 39.025 13.675 1.00 41.88 233 ASP A O 1
ATOM 1953 N N . PRO A 1 234 ? -68.110 40.613 12.730 1.00 55.66 234 PRO A N 1
ATOM 1954 C CA . PRO A 1 234 ? -69.443 39.990 12.753 1.00 55.66 234 PRO A CA 1
ATOM 1955 C C . PRO A 1 234 ? -69.651 38.760 11.862 1.00 55.66 234 PRO A C 1
ATOM 1957 O O . PRO A 1 234 ? -68.943 38.612 10.840 1.00 55.66 234 PRO A O 1
#

Secondary structure (DSSP, 8-state):
-----HHHHHHHHHS-SS-TT-HHHHHHHHHHHHHHHHHHHHHHHHHHHHHHHHHHHHHHHHHHHHHHHHHHHHHHHHHHHHHHHHIIIII--GGG-GGGSTT--GGG--SHHHHHHHHHHHHHHHH-S-HHHHHHHHHHHHHHH-HHHHHHHHHHHHHHHHHHH------TT--HHHHHHHHH-TTGGGT--------------TTHHHHHHHHHHHHTT--TTSSSSS----

Foldseek 3Di:
DDDPDPVNLVVVLVPDPDDPPDPVNVVSVVVVVVVVVVVVVVVVVVVVVVVVVVVVVVVVVVVVVVVVVVVVVVVVVVLLVVLLVCCCVPPNDPVNLLVPDPPDDPVPCPDPVSNVSNQLSVVCVVPNSDSVSCVVSSVVSSVVPDPVVVVVVVVVVVVVVVVVVDLDDDDPPADPVRVVVCVVDPPCSVVPPDDPPPPPPDPDDPVVVVVVVVVVVVVVVPDPPPPPDPDDDD

Organism: Pinctada imbricata (NCBI:txid66713)

Sequence (234 aa):
MPQTTNRQVQRDRFNCPIGPGTVYNSLLDISNATRKRATQINHLEVDRMQKLNKIMERNQRYNEYIRNRVKEKTEKSLQELKAFQKVLNEEYKVDNFKTMELGFKREYVMTPRTARRFKLETRVYHSGFDRKAFRPEINRKIRQMDPTRTTRIMKKILLEKSKDQSDILIDRNLSVDGFYKMLEDRTNLKRYMYGRKPTIVRFETPGDLEASKVIDAVSRSNDPDAENRNQSDP

Radius of gyration: 43.64 Å; Cα contacts (8 Å, |Δi|>4): 52; chains: 1; bounding box: 126×67×92 Å

pLDDT: mean 74.06, std 17.99, range [37.47, 97.56]

Solvent-accessible surface area (backbone atoms only — not comparable to full-atom values): 14423 Å² total; per-residue (Å²): 131,87,79,81,50,76,67,58,60,52,49,51,71,74,70,50,97,64,67,94,90,38,72,67,61,54,50,53,48,53,52,50,52,51,50,52,52,51,53,53,51,52,51,54,49,51,53,50,51,53,53,50,49,55,51,49,52,53,51,48,54,52,49,50,51,53,50,49,55,52,48,54,53,50,50,51,53,50,52,49,50,55,29,41,53,47,45,40,72,72,70,56,38,78,94,63,45,61,85,74,44,89,85,64,57,83,81,76,53,84,44,80,66,52,48,52,49,51,60,43,52,56,47,32,72,78,68,45,94,44,69,78,76,42,44,70,57,28,54,49,46,48,60,63,68,32,65,71,52,48,52,51,50,50,50,49,53,50,54,53,56,46,58,79,68,45,92,69,82,76,68,88,84,57,50,71,72,54,49,54,51,60,72,68,40,83,75,52,75,72,70,75,67,81,82,78,76,80,79,80,77,77,78,83,54,89,73,54,65,61,57,51,56,55,52,60,57,56,60,70,74,69,63,90,78,74,84,79,80,87,84,86,86,136

Mean predicted aligned error: 19.01 Å